Protein 9HMT (pdb70)

Foldseek 3Di:
DAADPVLFKFKDKDFQAQVQDDPVQFGAVLSVVVVLVVRVQVSLVNVPADPQDGGDFPVCVVQQKDKDWFKKKKFFQDTHGHGFMKMKMKGKEDPAQAAIKIKIWIARPVVRDTGMIMMIGIFMARPVPRHTGTQDPVRCVRCNVNHDHPDDHRPDADDDDPPFPWKDWFDADDQVQADPVQFGDPSVVVVQQCVRPDVVLVVFWDWGMKMKGFDAGAHNPWIKMKGWHWPDCTKIWIWIATPPNHHTGMIMMIRIGTDD

Nearest PDB structures (foldseek):
  8qrt-assembly2_CCC  TM=9.787E-01  e=9.324E-44  Lemna aequinoctialis
  8qs0-assembly2_DDD  TM=9.704E-01  e=3.513E-42  Lemna aequinoctialis
  5x04-assembly1_B  TM=9.381E-01  e=1.223E-30  Umbellularia californica
  2own-assembly1_B  TM=8.342E-01  e=1.354E-21  Lactiplantibacillus plantarum
  2own-assembly1_A  TM=8.061E-01  e=6.113E-21  Lactiplantibacillus plantarum

Solvent-accessible surface area: 13680 Å² total; per-residue (Å²): 76,69,62,33,182,103,24,54,4,14,81,23,124,25,92,2,136,68,163,26,29,34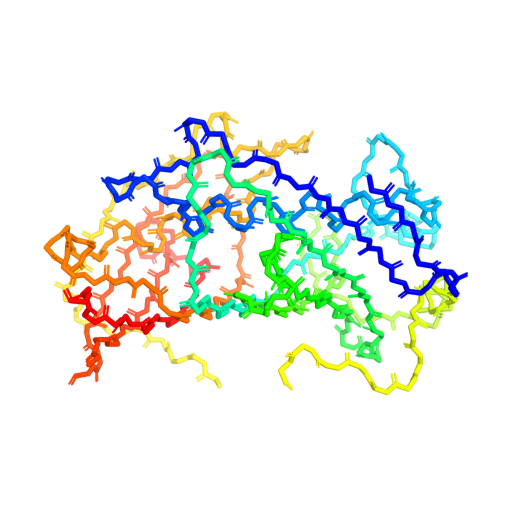,102,77,128,34,3,47,10,57,11,0,2,67,13,0,62,77,0,6,33,30,5,10,68,48,22,69,29,46,116,132,30,75,26,20,6,92,23,0,130,168,79,88,5,44,42,21,12,22,88,22,46,2,35,4,97,123,22,18,36,145,46,58,42,1,38,0,29,0,1,21,10,34,51,46,128,94,0,8,34,27,2,4,27,3,83,30,37,135,87,42,76,49,10,0,65,0,30,3,75,64,9,0,14,27,76,101,86,79,176,108,73,140,1,47,79,88,0,95,74,59,6,29,98,59,4,21,125,146,119,83,108,1,95,240,15,81,114,4,130,100,125,30,94,76,68,74,123,39,27,153,15,177,201,79,37,26,35,128,86,129,65,6,30,51,16,18,5,3,15,18,1,21,89,6,8,27,115,124,33,58,74,71,22,35,9,44,25,4,9,1,33,33,154,105,29,2,83,85,127,32,52,0,16,1,11,0,38,55,83,92,124,18,76,4,19,0,2,0,54,26,56,72,109,35,93,10,0,0,48,0,36,2,43,12,42,158,51,175

Sequence (260 aa):
GSLTEDGLSYKEKFVVRSYEVGSNKTATVEETIANLLQQEVGCNHAQSVGFSTDGFATTTTTMRKLHLIWVVTARMMHIEEIYKKYPAWGDVVEEIETWCQSEGRIGTRRDWIILKDSVTGEVTGRRATSKWVMMNQDTRRLQKVSDDVRDEYLVFCPQEPRLAFKIPKLEEDPAQYSMIGLKPRRADLDMMNQHHVNNVTYIGWVLESIIPQEIVDTHELQVITLDYRRECQQDDVVDSLTTTTSDSQQFLHLLRRLSGDGQEINRGTTLWRKKP

B-factor: mean 24.32, std 8.28, range [12.77, 63.25]

Radius of gyration: 18.31 Å; Cα contacts (8 Å, |Δi|>4): 606; chains: 1; bounding box: 46×47×35 Å

Secondary structure (P-SEA, 3-state):
ccccccccbbbbbbccccccccccccccaaaaaaaaaaaaaaaaaaaccccccccccaaaaaabbbbbbcbbbbbbcccccccbbbbbbbbcccccccbb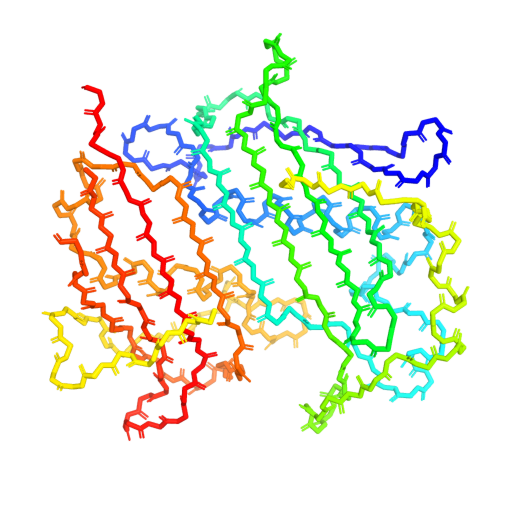bbbbbbcccccccccccbbbbbbbccccccccccccaaaaaacccccccccccccccccccccccccccccccccccccccccccaaaaaaaaaccccaaaaacccccbbbbbbcccccccbbbbbbbbbcccccbbbbbbccccccccccbbbbbbccc

Structure (mmCIF, N/CA/C/O backbone):
data_9HMT
#
_entry.id   9HMT
#
_cell.length_a   97.330
_cell.length_b   97.330
_cell.length_c   124.940
_cell.angle_alpha   90.000
_cell.angle_beta   90.000
_cell.angle_gamma   90.000
#
_symmetry.space_group_name_H-M   'I 4 2 2'
#
loop_
_entity.id
_entity.type
_entity.pdbx_description
1 polymer 'Oleoyl-acyl carrier protein thioesterase 1, chloroplastic'
2 non-polymer (5~{S})-5-[[2,6-bis(fluoranyl)phenyl]methoxymethyl]-3-(2-fluorophenyl)-5-methyl-4~{H}-1,2-oxazole
3 non-polymer GLYCEROL
4 non-polymer 'SULFATE ION'
5 water water
#
loop_
_atom_site.group_PDB
_atom_site.id
_atom_site.type_symbol
_atom_site.label_atom_id
_atom_site.label_alt_id
_atom_site.label_comp_id
_atom_site.label_asym_id
_atom_site.label_entity_id
_atom_site.label_seq_id
_atom_site.pdbx_PDB_ins_code
_atom_site.Cartn_x
_atom_site.Cartn_y
_atom_site.Cartn_z
_atom_site.occupancy
_atom_site.B_iso_or_equiv
_atom_site.auth_seq_id
_atom_site.auth_comp_id
_atom_site.auth_asym_id
_atom_site.auth_atom_id
_atom_site.pdbx_PDB_model_num
ATOM 1 N N . GLY A 1 2 ? -27.774 -15.055 -25.139 1.000 23.267 75 GLY AaA N 1
ATOM 2 C CA . GLY A 1 2 ? -27.875 -15.045 -23.651 1.000 20.490 75 GLY AaA CA 1
ATOM 3 C C . GLY A 1 2 ? -27.705 -13.650 -23.100 1.000 22.182 75 GLY AaA C 1
ATOM 4 O O . GLY A 1 2 ? -27.427 -12.712 -23.865 1.000 23.440 75 GLY AaA O 1
ATOM 5 N N . SER A 1 3 ? -27.840 -13.525 -21.797 1.000 20.809 76 SER AaA N 1
ATOM 6 C CA . SER A 1 3 ? -27.731 -12.202 -21.157 1.000 22.153 76 SER AaA CA 1
ATOM 7 C C . SER A 1 3 ? -27.562 -12.354 -19.650 1.000 20.838 76 SER AaA C 1
ATOM 8 O O . SER A 1 3 ? -27.995 -13.344 -19.045 1.000 19.387 76 SER AaA O 1
ATOM 11 N N . LEU A 1 4 ? -27.016 -11.299 -19.064 1.000 21.698 77 LEU AaA N 1
ATOM 12 C CA . LEU A 1 4 ? -27.016 -11.184 -17.596 1.000 20.001 77 LEU AaA CA 1
ATOM 13 C C . LEU A 1 4 ? -28.434 -11.094 -17.087 1.000 21.940 77 LEU AaA C 1
ATOM 14 O O . LEU A 1 4 ? -29.307 -10.503 -17.772 1.000 24.334 77 LEU AaA O 1
ATOM 19 N N . THR A 1 5 ? -28.642 -11.565 -15.874 1.000 21.748 78 THR AaA N 1
ATOM 20 C CA . THR A 1 5 ? -29.910 -11.431 -15.139 1.000 24.574 78 THR AaA CA 1
ATOM 21 C C . THR A 1 5 ? -29.988 -9.990 -14.645 1.000 25.466 78 THR AaA C 1
ATOM 22 O O . THR A 1 5 ? -29.009 -9.244 -14.793 1.000 23.606 78 THR AaA O 1
ATOM 26 N N . GLU A 1 6 ? -31.171 -9.596 -14.199 1.000 30.551 79 GLU AaA N 1
ATOM 27 C CA . GLU A 1 6 ? -31.473 -8.180 -13.883 1.000 33.195 79 GLU AaA CA 1
ATOM 28 C C . GLU A 1 6 ? -30.428 -7.655 -12.879 1.000 30.110 79 GLU AaA C 1
ATOM 29 O O . GLU A 1 6 ? -29.954 -6.523 -13.076 1.000 32.258 79 GLU AaA O 1
ATOM 35 N N . ASP A 1 7 ? -29.984 -8.460 -11.909 1.000 25.856 80 ASP AaA N 1
ATOM 36 C CA . ASP A 1 7 ? -29.025 -7.965 -10.887 1.000 23.865 80 ASP AaA CA 1
ATOM 37 C C . ASP A 1 7 ? -27.565 -8.024 -11.364 1.000 21.726 80 ASP AaA C 1
ATOM 38 O O . ASP A 1 7 ? -26.693 -7.569 -10.644 1.000 20.881 80 ASP AaA O 1
ATOM 43 N N . GLY A 1 8 ? -27.283 -8.569 -12.541 1.000 20.225 81 GLY AaA N 1
ATOM 44 C CA . GLY A 1 8 ? -25.916 -8.558 -13.074 1.000 18.549 81 GLY AaA CA 1
ATOM 45 C C . GLY A 1 8 ? -25.020 -9.640 -12.473 1.000 17.243 81 GLY AaA C 1
ATOM 46 O O . GLY A 1 8 ? -23.819 -9.583 -12.764 1.000 18.568 81 GLY AaA O 1
ATOM 47 N N . LEU A 1 9 ? -25.565 -10.543 -11.652 1.000 16.254 82 LEU AaA N 1
ATOM 48 C CA . LEU A 1 9 ? -24.738 -11.513 -10.878 1.000 16.569 82 LEU AaA CA 1
ATOM 49 C C . LEU A 1 9 ? -24.896 -12.955 -11.364 1.000 17.012 82 LEU AaA C 1
ATOM 50 O O . LEU A 1 9 ? -24.285 -13.854 -10.757 1.000 16.052 82 LEU AaA O 1
ATOM 55 N N . SER A 1 10 ? -25.605 -13.164 -12.455 1.000 15.993 83 SER AaA N 1
ATOM 56 C CA . SER A 1 10 ? -25.617 -14.491 -13.110 1.000 16.217 83 SER AaA CA 1
ATOM 57 C C . SER A 1 10 ? -25.978 -14.271 -14.562 1.000 16.159 83 SER AaA C 1
ATOM 58 O O . SER A 1 10 ? -26.329 -13.156 -14.952 1.000 17.977 83 SER AaA O 1
ATOM 61 N N . TYR A 1 11 ? -25.867 -15.329 -15.343 1.000 16.590 84 TYR AaA N 1
ATOM 62 C CA . TYR A 1 11 ? -25.993 -15.246 -16.805 1.000 16.365 84 TYR AaA CA 1
ATOM 63 C C . TYR A 1 11 ? -26.801 -16.438 -17.272 1.000 16.238 84 TYR AaA C 1
ATOM 64 O O . TYR A 1 11 ? -26.598 -17.571 -16.777 1.000 16.302 84 TYR AaA O 1
ATOM 73 N N . LYS A 1 12 ? -27.698 -16.189 -18.217 1.000 15.755 85 LYS AaA N 1
ATOM 74 C CA . LYS A 1 12 ? -28.551 -17.248 -18.773 1.000 15.888 85 LYS AaA CA 1
ATOM 75 C C . LYS A 1 12 ? -28.384 -17.299 -20.274 1.000 16.387 85 LYS AaA C 1
ATOM 76 O O . LYS A 1 12 ? -28.325 -16.257 -20.914 1.000 18.018 85 LYS AaA O 1
ATOM 82 N N . GLU A 1 13 ? -28.375 -18.518 -20.797 1.000 15.461 86 GLU AaA N 1
ATOM 83 C CA . GLU A 1 13 ? -28.311 -18.710 -22.259 1.000 16.012 86 GLU AaA CA 1
ATOM 84 C C . GLU A 1 13 ? -29.125 -19.939 -22.631 1.000 15.952 86 GLU AaA C 1
ATOM 85 O O . GLU A 1 13 ? -29.142 -20.914 -21.898 1.000 16.594 86 GLU AaA O 1
ATOM 91 N N . LYS A 1 14 ? -29.795 -19.835 -23.773 1.000 16.440 87 LYS AaA N 1
ATOM 92 C CA . LYS A 1 14 ? -30.531 -20.972 -24.342 1.000 16.600 87 LYS AaA CA 1
ATOM 93 C C . LYS A 1 14 ? -29.733 -21.557 -25.497 1.000 15.147 87 LYS AaA C 1
ATOM 94 O O . LYS A 1 14 ? -29.141 -20.813 -26.281 1.000 17.868 87 LYS AaA O 1
ATOM 100 N N . PHE A 1 15 ? -29.799 -22.869 -25.599 1.000 15.204 88 PHE AaA N 1
ATOM 101 C CA . PHE A 1 15 ? -29.143 -23.615 -26.680 1.000 14.973 88 PHE AaA CA 1
ATOM 102 C C . PHE A 1 15 ? -30.156 -24.571 -27.272 1.000 15.167 88 PHE AaA C 1
ATOM 103 O O . PHE A 1 15 ? -30.872 -25.230 -26.525 1.000 16.245 88 PHE AaA O 1
ATOM 111 N N . VAL A 1 16 ? -30.159 -24.651 -28.596 1.000 16.327 89 VAL AaA N 1
ATOM 112 C CA . VAL A 1 16 ? -30.959 -25.680 -29.310 1.000 16.287 89 VAL AaA CA 1
ATOM 113 C C . VAL A 1 16 ? -30.036 -26.864 -29.594 1.000 15.184 89 VAL AaA C 1
ATOM 114 O O . VAL A 1 16 ? -28.988 -26.690 -30.262 1.000 17.238 89 VAL AaA O 1
ATOM 118 N N . VAL A 1 17 ? -30.360 -28.027 -29.064 1.000 14.551 90 VAL AaA N 1
ATOM 119 C CA . VAL A 1 17 ? -29.465 -29.205 -29.197 1.000 15.097 90 VAL AaA CA 1
ATOM 120 C C . VAL A 1 17 ? -29.356 -29.580 -30.674 1.000 15.621 90 VAL AaA C 1
ATOM 121 O O . VAL A 1 17 ? -30.406 -29.768 -31.321 1.000 16.038 90 VAL AaA O 1
ATOM 125 N N . ARG A 1 18 ? -28.137 -29.748 -31.147 1.000 14.629 91 ARG AaA N 1
ATOM 126 C CA . ARG A 1 18 ? -27.849 -29.970 -32.586 1.000 14.319 91 ARG AaA CA 1
ATOM 127 C C . ARG A 1 18 ? -27.821 -31.471 -32.899 1.000 14.912 91 ARG AaA C 1
ATOM 128 O O . ARG A 1 18 ? -27.578 -32.293 -32.022 1.000 15.574 91 ARG AaA O 1
ATOM 136 N N . SER A 1 19 ? -27.970 -31.769 -34.187 1.000 16.114 92 SER AaA N 1
ATOM 137 C CA . SER A 1 19 ? -28.000 -33.148 -34.726 1.000 17.058 92 SER AaA CA 1
ATOM 138 C C . SER A 1 19 ? -26.755 -33.911 -34.289 1.000 16.113 92 SER AaA C 1
ATOM 139 O O . SER A 1 19 ? -26.878 -35.066 -33.813 1.000 18.313 92 SER AaA O 1
ATOM 142 N N . TYR A 1 20 ? -25.592 -33.290 -34.388 1.000 16.188 93 TYR AaA N 1
ATOM 143 C CA . TYR A 1 20 ? -24.299 -33.980 -34.163 1.000 16.441 93 TYR AaA CA 1
ATOM 144 C C . TYR A 1 20 ? -23.950 -34.001 -32.670 1.000 16.654 93 TYR AaA C 1
ATOM 145 O O . TYR A 1 20 ? -22.933 -34.586 -32.310 1.000 17.686 93 TYR AaA O 1
ATOM 154 N N . GLU A 1 21 ? -24.767 -33.356 -31.838 1.000 15.185 94 GLU AaA N 1
ATOM 155 C CA . GLU A 1 21 ? -24.539 -33.278 -30.375 1.000 15.108 94 GLU AaA CA 1
ATOM 156 C C . GLU A 1 21 ? -25.201 -34.417 -29.628 1.000 15.290 94 GLU AaA C 1
ATOM 157 O O . GLU A 1 21 ? -25.019 -34.524 -28.414 1.000 16.094 94 GLU AaA O 1
ATOM 163 N N . VAL A 1 22 ? -25.927 -35.300 -30.319 1.000 17.008 95 VAL AaA N 1
ATOM 164 C CA . VAL A 1 22 ? -26.701 -36.372 -29.651 1.000 18.694 95 VAL AaA CA 1
ATOM 165 C C . VAL A 1 22 ? -26.100 -37.730 -29.978 1.000 17.910 95 VAL AaA C 1
ATOM 166 O O . VAL A 1 22 ? -25.498 -37.902 -31.050 1.000 21.422 95 VAL AaA O 1
ATOM 170 N N . GLY A 1 23 ? -26.382 -38.654 -29.069 1.000 19.867 96 GLY AaA N 1
ATOM 171 C CA . GLY A 1 23 ? -26.010 -40.082 -29.159 1.000 23.416 96 GLY AaA CA 1
ATOM 172 C C . GLY A 1 23 ? -27.189 -40.940 -29.584 1.000 23.581 96 GLY AaA C 1
ATOM 173 O O . GLY A 1 23 ? -28.144 -40.427 -30.160 1.000 22.215 96 GLY AaA O 1
ATOM 174 N N . SER A 1 24 ? -27.143 -42.246 -29.328 1.000 30.212 97 SER AaA N 1
ATOM 175 C CA . SER A 1 24 ? -28.069 -43.203 -29.990 1.000 32.322 97 SER AaA CA 1
ATOM 176 C C . SER A 1 24 ? -29.523 -43.031 -29.514 1.000 33.359 97 SER AaA C 1
ATOM 177 O O . SER A 1 24 ? -30.429 -43.419 -30.283 1.000 39.612 97 SER AaA O 1
ATOM 180 N N . ASN A 1 25 ? -29.771 -42.434 -28.337 1.000 32.646 98 ASN AaA N 1
ATOM 181 C CA . ASN A 1 25 ? -31.153 -42.173 -27.844 1.000 34.584 98 ASN AaA CA 1
ATOM 182 C C . ASN A 1 25 ? -31.622 -40.790 -28.304 1.000 30.498 98 ASN AaA C 1
ATOM 183 O O . ASN A 1 25 ? -32.675 -40.332 -27.813 1.000 30.520 98 ASN AaA O 1
ATOM 188 N N . LYS A 1 26 ? -30.854 -40.153 -29.192 1.000 24.975 99 LYS AaA N 1
ATOM 189 C CA . LYS A 1 26 ? -31.180 -38.835 -29.779 1.000 25.010 99 LYS AaA CA 1
ATOM 190 C C . LYS A 1 26 ? -31.298 -37.825 -28.640 1.000 24.167 99 LYS AaA C 1
ATOM 191 O O . LYS A 1 26 ? -32.043 -36.853 -28.784 1.000 23.985 99 LYS AaA O 1
ATOM 197 N N . THR A 1 27 ? -30.515 -38.009 -27.571 1.000 21.362 100 THR AaA N 1
ATOM 198 C CA . THR A 1 27 ? -30.383 -36.966 -26.543 1.000 20.181 100 THR AaA CA 1
ATOM 199 C C . THR A 1 27 ? -28.918 -36.533 -26.481 1.000 17.443 100 THR AaA C 1
ATOM 200 O O . THR A 1 27 ? -28.010 -37.292 -26.857 1.000 18.389 100 THR AaA O 1
ATOM 204 N N . ALA A 1 28 ? -28.734 -35.314 -26.001 1.000 17.406 101 ALA AaA N 1
ATOM 205 C CA . ALA A 1 28 ? -27.399 -34.709 -25.880 1.000 17.467 101 ALA AaA CA 1
ATOM 206 C C . ALA A 1 28 ? -26.499 -35.658 -25.100 1.000 16.785 101 ALA AaA C 1
ATOM 207 O O . ALA A 1 28 ? -26.920 -36.191 -24.050 1.000 19.261 101 ALA AaA O 1
ATOM 209 N N . THR A 1 29 ? -25.267 -35.780 -25.553 1.000 16.107 102 THR AaA N 1
ATOM 210 C CA . THR A 1 29 ? -24.241 -36.523 -24.799 1.000 15.775 102 THR AaA CA 1
ATOM 211 C C . THR A 1 29 ? -23.795 -35.700 -23.591 1.000 16.271 102 THR AaA C 1
ATOM 212 O O . THR A 1 29 ? -23.960 -34.459 -23.548 1.000 15.878 102 THR AaA O 1
ATOM 216 N N . VAL A 1 30 ? -23.143 -36.351 -22.654 1.000 16.515 103 VAL AaA N 1
ATOM 217 C CA . VAL A 1 30 ? -22.612 -35.569 -21.511 1.000 17.057 103 VAL AaA CA 1
ATOM 218 C C . VAL A 1 30 ? -21.489 -34.657 -21.995 1.000 1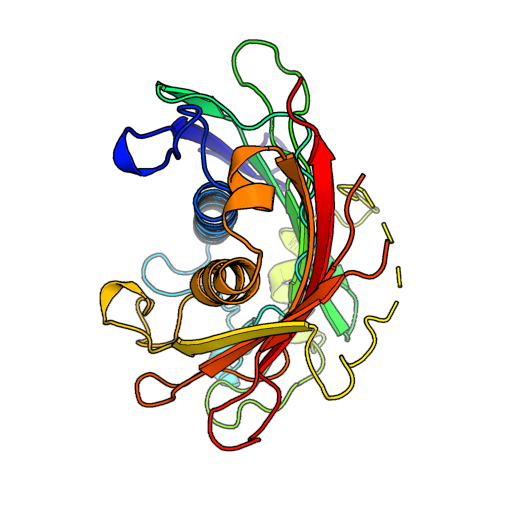6.081 103 VAL AaA C 1
ATOM 219 O O . VAL A 1 30 ? -21.302 -33.586 -21.427 1.000 15.574 103 VAL AaA O 1
ATOM 223 N N A GLU A 1 31 ? -20.761 -35.045 -23.041 0.500 16.263 104 GLU AaA N 1
ATOM 224 N N B GLU A 1 31 ? -20.753 -35.022 -23.042 0.500 15.724 104 GLU AaA N 1
ATOM 225 C CA A GLU A 1 31 ? -19.714 -34.174 -23.617 0.500 16.023 104 GLU AaA CA 1
ATOM 226 C CA B GLU A 1 31 ? -19.713 -34.105 -23.554 0.500 15.161 104 GLU AaA CA 1
ATOM 227 C C A GLU A 1 31 ? -20.380 -32.920 -24.194 0.500 15.241 104 GLU AaA C 1
ATOM 228 C C B GLU A 1 31 ? -20.390 -32.889 -24.186 0.500 14.870 104 GLU AaA C 1
ATOM 229 O O A GLU A 1 31 ? -19.845 -31.819 -24.007 0.500 15.287 104 GLU AaA O 1
ATOM 230 O O B GLU A 1 31 ? -19.868 -31.780 -24.028 0.500 14.941 104 GLU AaA O 1
ATOM 241 N N . THR A 1 32 ? -21.520 -33.066 -24.871 1.000 14.940 105 THR AaA N 1
ATOM 242 C CA . THR A 1 32 ? -22.275 -31.895 -25.356 1.000 14.714 105 THR AaA CA 1
ATOM 243 C C . THR A 1 32 ? -22.644 -31.015 -24.158 1.000 14.562 105 THR AaA C 1
ATOM 244 O O . THR A 1 32 ? -22.405 -29.799 -24.224 1.000 14.724 105 THR AaA O 1
ATOM 248 N N . ILE A 1 33 ? -23.195 -31.602 -23.108 1.000 14.894 106 ILE AaA N 1
ATOM 249 C CA . ILE A 1 33 ? -23.589 -30.781 -21.936 1.000 15.802 106 ILE AaA CA 1
ATOM 250 C C . ILE A 1 33 ? -22.347 -30.043 -21.418 1.000 14.117 106 ILE AaA C 1
ATOM 251 O O . ILE A 1 33 ? -22.423 -28.834 -21.189 1.000 14.625 106 ILE AaA O 1
ATOM 256 N N . ALA A 1 34 ? -21.208 -30.720 -21.277 1.000 13.611 107 ALA AaA N 1
ATOM 257 C CA . ALA A 1 34 ? -20.002 -30.060 -20.758 1.000 14.487 107 ALA AaA CA 1
ATOM 258 C C . ALA A 1 34 ? -19.537 -28.947 -21.685 1.000 13.944 107 ALA AaA C 1
ATOM 259 O O . ALA A 1 34 ? -19.064 -27.904 -21.203 1.000 15.104 107 ALA AaA O 1
ATOM 261 N N . ASN A 1 35 ? -19.638 -29.130 -23.003 1.000 14.091 108 ASN AaA N 1
ATOM 262 C CA . ASN A 1 35 ? -19.302 -28.048 -23.948 1.000 14.153 108 ASN AaA CA 1
ATOM 263 C C . ASN A 1 35 ? -20.238 -26.836 -23.725 1.000 13.790 108 ASN AaA C 1
ATOM 264 O O . ASN A 1 35 ? -19.762 -25.707 -23.781 1.000 14.414 108 ASN AaA O 1
ATOM 269 N N . LEU A 1 36 ? -21.532 -27.091 -23.545 1.000 13.352 109 LEU AaA N 1
ATOM 270 C CA . LEU A 1 36 ? -22.497 -25.983 -23.319 1.000 14.726 109 LEU AaA CA 1
ATOM 271 C C . LEU A 1 36 ? -22.172 -25.280 -21.998 1.000 14.759 109 LEU AaA C 1
ATOM 272 O O . LEU A 1 36 ? -22.257 -24.031 -21.943 1.000 14.716 109 LEU AaA O 1
ATOM 277 N N . LEU A 1 37 ? -21.803 -26.048 -20.978 1.000 14.408 110 LEU AaA N 1
ATOM 278 C CA . LEU A 1 37 ? -21.393 -25.411 -19.689 1.000 13.594 110 LEU AaA CA 1
ATOM 279 C C . LEU A 1 37 ? -20.224 -24.471 -19.931 1.000 14.205 110 LEU AaA C 1
ATOM 280 O O . LEU A 1 37 ? -20.181 -23.327 -19.416 1.000 14.889 110 LEU AaA O 1
ATOM 285 N N . GLN A 1 38 ? -19.226 -24.921 -20.686 1.000 14.123 111 GLN AaA N 1
ATOM 286 C CA A GLN A 1 38 ? -18.050 -24.075 -20.992 0.500 14.819 111 GLN AaA CA 1
ATOM 287 C CA B GLN A 1 38 ? -18.049 -24.059 -20.944 0.500 14.852 111 GLN AaA CA 1
ATOM 288 C C . GLN A 1 38 ? -18.492 -22.828 -21.758 1.000 15.110 111 GLN AaA C 1
ATOM 289 O O . GLN A 1 38 ? -18.030 -21.723 -21.457 1.000 15.648 111 GLN AaA O 1
ATOM 300 N N . GLU A 1 39 ? -19.323 -23.003 -22.785 1.000 14.790 112 GLU AaA N 1
ATOM 301 C CA . GLU A 1 39 ? -19.713 -21.869 -23.651 1.000 15.154 112 GLU AaA CA 1
ATOM 302 C C . GLU A 1 39 ? -20.480 -20.830 -22.835 1.000 14.887 112 GLU AaA C 1
ATOM 303 O O . GLU A 1 39 ? -20.206 -19.632 -22.986 1.000 14.954 112 GLU AaA O 1
ATOM 309 N N . VAL A 1 40 ? -21.423 -21.238 -22.008 1.000 14.434 113 VAL AaA N 1
ATOM 310 C CA . VAL A 1 40 ? -22.203 -20.222 -21.247 1.000 13.858 113 VAL AaA CA 1
ATOM 311 C C . VAL A 1 40 ? -21.257 -19.546 -20.238 1.000 14.267 113 VAL AaA C 1
ATOM 312 O O . VAL A 1 40 ? -21.398 -18.341 -19.994 1.000 15.070 113 VAL AaA O 1
ATOM 316 N N . GLY A 1 41 ? -20.304 -20.275 -19.672 1.000 14.016 114 GLY AaA N 1
ATOM 317 C CA . GLY A 1 41 ? -19.299 -19.662 -18.777 1.000 15.022 114 GLY AaA CA 1
ATOM 318 C C . GLY A 1 41 ? -18.493 -18.615 -19.507 1.000 15.759 114 GLY AaA C 1
ATOM 319 O O . GLY A 1 41 ? -18.285 -17.488 -18.993 1.000 15.995 114 GLY AaA O 1
ATOM 320 N N . CYS A 1 42 ? -18.027 -18.924 -20.720 1.000 15.436 115 CYS AaA N 1
ATOM 321 C CA . CYS A 1 42 ? -17.270 -17.958 -21.529 1.000 15.969 115 CYS AaA CA 1
ATOM 322 C C . CYS A 1 42 ? -18.109 -16.747 -21.900 1.000 15.481 115 CYS AaA C 1
ATOM 323 O O . CYS A 1 42 ? -17.578 -15.618 -21.899 1.000 16.245 115 CYS AaA O 1
ATOM 326 N N . ASN A 1 43 ? -19.374 -16.948 -22.208 1.000 15.003 116 ASN AaA N 1
ATOM 327 C CA . ASN A 1 43 ? -20.251 -15.819 -22.590 1.000 16.141 116 ASN AaA CA 1
ATOM 328 C C . ASN A 1 43 ? -20.536 -14.974 -21.349 1.000 16.979 116 ASN AaA C 1
ATOM 329 O O . ASN A 1 43 ? -20.587 -13.750 -21.470 1.000 18.042 116 ASN AaA O 1
ATOM 334 N N . HIS A 1 44 ? -20.690 -15.603 -20.196 1.000 16.440 117 HIS AaA N 1
ATOM 335 C CA . HIS A 1 44 ? -20.819 -14.850 -18.929 1.000 16.106 117 HIS AaA CA 1
ATOM 336 C C . HIS A 1 44 ? -19.589 -13.978 -18.747 1.000 16.561 117 HIS AaA C 1
ATOM 337 O O . HIS A 1 44 ? -19.749 -12.754 -18.502 1.000 17.576 117 HIS AaA O 1
ATOM 344 N N . ALA A 1 45 ? -18.413 -14.549 -18.878 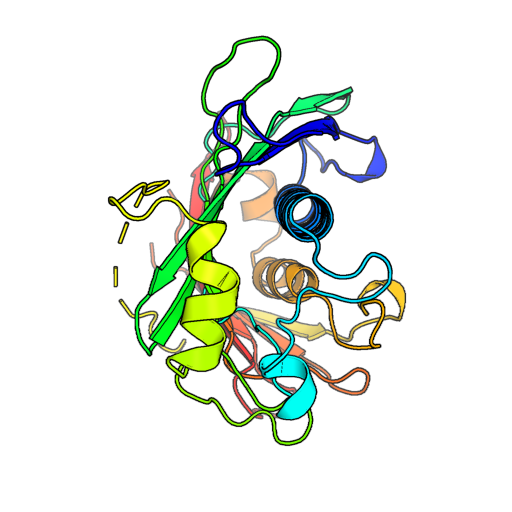1.000 15.406 118 ALA AaA N 1
ATOM 345 C CA . ALA A 1 45 ? -17.151 -13.796 -18.700 1.000 16.958 118 ALA AaA CA 1
ATOM 346 C C . ALA A 1 45 ? -17.159 -12.602 -19.641 1.000 18.279 118 ALA AaA C 1
ATOM 347 O O . ALA A 1 45 ? -16.822 -11.484 -19.221 1.000 20.654 118 ALA AaA O 1
ATOM 349 N N . GLN A 1 46 ? -17.509 -12.787 -20.909 1.000 18.380 119 GLN AaA N 1
ATOM 350 C CA . GLN A 1 46 ? -17.455 -11.642 -21.840 1.000 19.985 119 GLN AaA CA 1
ATOM 351 C C . GLN A 1 46 ? -18.466 -10.592 -21.426 1.000 20.526 119 GLN AaA C 1
ATOM 352 O O . GLN A 1 46 ? -18.176 -9.367 -21.597 1.000 22.769 119 GLN AaA O 1
ATOM 358 N N . SER A 1 47 ? -19.625 -11.018 -20.973 1.000 19.765 120 SER AaA N 1
ATOM 359 C CA . SER A 1 47 ? -20.740 -10.111 -20.632 1.000 20.166 120 SER AaA CA 1
ATOM 360 C C . SER A 1 47 ? -20.337 -9.198 -19.466 1.000 22.633 120 SER AaA C 1
ATOM 361 O O . SER A 1 47 ? -20.892 -8.091 -19.399 1.000 23.318 120 SER AaA O 1
ATOM 364 N N . VAL A 1 48 ? -19.435 -9.633 -18.591 1.000 21.565 121 VAL AaA N 1
ATOM 365 C CA . VAL A 1 48 ? -19.000 -8.801 -17.429 1.000 20.802 121 VAL AaA CA 1
ATOM 366 C C . VAL A 1 48 ? -17.615 -8.224 -17.693 1.000 21.872 121 VAL AaA C 1
ATOM 367 O O . VAL A 1 48 ? -16.987 -7.686 -16.759 1.000 25.062 121 VAL AaA O 1
ATOM 371 N N . GLY A 1 49 ? -17.203 -8.180 -18.947 1.000 21.972 122 GLY AaA N 1
ATOM 372 C CA . GLY A 1 49 ? -16.131 -7.271 -19.359 1.000 22.776 122 GLY AaA CA 1
ATOM 373 C C . GLY A 1 49 ? -14.817 -7.981 -19.497 1.000 21.155 122 GLY AaA C 1
ATOM 374 O O . GLY A 1 49 ? -13.821 -7.320 -19.782 1.000 26.118 122 GLY AaA O 1
ATOM 375 N N . PHE A 1 50 ? -14.793 -9.315 -19.384 1.000 23.006 123 PHE AaA N 1
ATOM 376 C CA . PHE A 1 50 ? -13.575 -10.077 -19.715 1.000 23.460 123 PHE AaA CA 1
ATOM 377 C C . PHE A 1 50 ? -13.446 -10.070 -21.249 1.000 23.056 123 PHE AaA C 1
ATOM 378 O O . PHE A 1 50 ? -14.376 -9.650 -22.021 1.000 26.486 123 PHE AaA O 1
ATOM 386 N N . SER A 1 51 ? -12.271 -10.453 -21.692 1.000 25.248 124 SER AaA N 1
ATOM 387 C CA . SER A 1 51 ? -11.830 -10.381 -23.110 1.000 26.908 124 SER AaA CA 1
ATOM 388 C C . SER A 1 51 ? -12.827 -11.049 -24.062 1.000 28.973 124 SER AaA C 1
ATOM 389 O O . SER A 1 51 ? -13.395 -12.136 -23.732 1.000 27.222 124 SER AaA O 1
ATOM 392 N N . THR A 1 52 ? -12.959 -10.480 -25.262 1.000 31.125 125 THR AaA N 1
ATOM 393 C CA . THR A 1 52 ? -13.710 -11.117 -26.374 1.000 35.129 125 THR AaA CA 1
ATOM 394 C C . THR A 1 52 ? -12.758 -11.895 -27.293 1.000 35.608 125 THR AaA C 1
ATOM 395 O O . THR A 1 52 ? -13.261 -12.449 -28.305 1.000 39.406 125 THR AaA O 1
ATOM 399 N N . ASP A 1 53 ? -11.457 -11.980 -26.987 1.000 32.948 126 ASP AaA N 1
ATOM 400 C CA . ASP A 1 53 ? -10.541 -12.824 -27.809 1.000 37.470 126 ASP AaA CA 1
ATOM 401 C C . ASP A 1 53 ? -9.551 -13.627 -26.950 1.000 35.566 126 ASP AaA C 1
ATOM 402 O O . ASP A 1 53 ? -8.559 -14.120 -27.516 1.000 37.886 126 ASP AaA O 1
ATOM 407 N N . GLY A 1 54 ? -9.813 -13.837 -25.653 1.000 30.122 127 GLY AaA N 1
ATOM 408 C CA . GLY A 1 54 ? -9.125 -14.904 -24.896 1.000 30.758 127 GLY AaA CA 1
ATOM 409 C C . GLY A 1 54 ? -9.972 -15.375 -23.733 1.000 25.982 127 GLY AaA C 1
ATOM 410 O O . GLY A 1 54 ? -10.946 -14.707 -23.420 1.000 26.056 127 GLY AaA O 1
ATOM 411 N N . PHE A 1 55 ? -9.596 -16.467 -23.079 1.000 25.743 128 PHE AaA N 1
ATOM 412 C CA . PHE A 1 55 ? -10.294 -16.910 -21.846 1.000 24.994 128 PHE AaA CA 1
ATOM 413 C C . PHE A 1 55 ? -10.076 -15.879 -20.738 1.000 23.543 128 PHE AaA C 1
ATOM 414 O O . PHE A 1 55 ? -9.051 -15.175 -20.723 1.000 26.188 128 PHE AaA O 1
ATOM 422 N N . ALA A 1 56 ? -11.075 -15.776 -19.868 1.000 23.982 129 ALA AaA N 1
ATOM 423 C CA . ALA A 1 56 ? -11.167 -14.742 -18.825 1.000 22.652 129 ALA AaA CA 1
ATOM 424 C C . ALA A 1 56 ? -9.894 -14.680 -17.968 1.000 20.429 129 ALA AaA C 1
ATOM 425 O O . ALA A 1 56 ? -9.407 -15.692 -17.417 1.000 21.888 129 ALA AaA O 1
ATOM 427 N N . THR A 1 57 ? -9.336 -13.491 -17.890 1.000 20.130 130 THR AaA N 1
ATOM 428 C CA . THR A 1 57 ? -8.312 -13.118 -16.892 1.000 20.660 130 THR AaA CA 1
ATOM 429 C C . THR A 1 57 ? -8.636 -11.741 -16.360 1.000 21.430 130 THR AaA C 1
ATOM 430 O O . THR A 1 57 ? -9.128 -10.904 -17.140 1.000 24.359 130 THR AaA O 1
ATOM 434 N N . THR A 1 58 ? -8.344 -11.498 -15.083 1.000 20.829 131 THR AaA N 1
ATOM 435 C CA . THR A 1 58 ? -8.392 -10.120 -14.531 1.000 21.799 131 THR AaA CA 1
ATOM 436 C C . THR A 1 58 ? -7.108 -9.376 -14.914 1.000 21.348 131 THR AaA C 1
ATOM 437 O O . THR A 1 58 ? -6.107 -10.014 -15.372 1.000 21.477 131 THR AaA O 1
ATOM 441 N N . THR A 1 59 ? -7.094 -8.068 -14.706 1.000 22.931 132 THR AaA N 1
ATOM 442 C CA A THR A 1 59 ? -5.917 -7.240 -15.058 0.700 25.235 132 THR AaA CA 1
ATOM 443 C CA B THR A 1 59 ? -5.912 -7.234 -15.065 0.300 23.270 132 THR AaA CA 1
ATOM 444 C C . THR A 1 59 ? -4.685 -7.725 -14.294 1.000 23.490 132 THR AaA C 1
ATOM 445 O O . THR A 1 59 ? -3.586 -7.820 -14.900 1.000 23.201 132 THR AaA O 1
ATOM 452 N N . THR A 1 60 ? -4.827 -8.004 -13.009 1.000 22.115 133 THR AaA N 1
ATOM 453 C CA . THR A 1 60 ? -3.665 -8.453 -12.220 1.000 21.978 133 THR AaA CA 1
ATOM 454 C C . THR A 1 60 ? -3.267 -9.861 -12.659 1.000 19.492 133 THR AaA C 1
ATOM 455 O O . THR A 1 60 ? -2.075 -10.138 -12.703 1.000 21.012 133 THR AaA O 1
ATOM 459 N N . MET A 1 61 ? -4.216 -10.744 -12.992 1.000 18.702 134 MET AaA N 1
ATOM 460 C CA . MET A 1 61 ? -3.830 -12.072 -13.511 1.000 18.606 134 MET AaA CA 1
ATOM 461 C C . MET A 1 61 ? -2.932 -11.884 -14.742 1.000 18.868 134 MET AaA C 1
ATOM 462 O O . MET A 1 61 ? -1.920 -12.619 -14.878 1.000 19.158 134 MET AaA O 1
ATOM 467 N N . ARG A 1 62 ? -3.304 -11.012 -15.666 1.000 20.247 135 ARG AaA N 1
ATOM 468 C CA . ARG A 1 62 ? -2.486 -10.836 -16.892 1.000 22.740 135 ARG AaA CA 1
ATOM 469 C C . ARG A 1 62 ? -1.087 -10.357 -16.538 1.000 22.306 135 ARG AaA C 1
ATOM 470 O O . ARG A 1 62 ? -0.113 -10.872 -17.120 1.000 23.956 135 ARG AaA O 1
ATOM 478 N N . LYS A 1 63 ? -0.989 -9.395 -15.625 1.000 22.514 136 LYS AaA N 1
ATOM 479 C CA . LYS A 1 63 ? 0.315 -8.854 -15.169 1.000 26.690 136 LYS AaA CA 1
ATOM 480 C C . LYS A 1 63 ? 1.184 -10.004 -14.647 1.000 26.157 136 LYS AaA C 1
ATOM 481 O O . LYS A 1 63 ? 2.398 -10.043 -14.965 1.000 28.276 136 LYS AaA O 1
ATOM 487 N N . LEU A 1 64 ? 0.596 -10.951 -13.912 1.000 22.599 137 LEU AaA N 1
ATOM 488 C CA . LEU A 1 64 ? 1.336 -12.067 -13.262 1.000 24.186 137 LEU AaA CA 1
ATOM 489 C C . LEU A 1 64 ? 1.336 -13.359 -14.087 1.000 20.539 137 LEU AaA C 1
ATOM 490 O O . LEU A 1 64 ? 1.826 -14.382 -13.584 1.000 21.929 137 LEU AaA O 1
ATOM 495 N N . HIS A 1 65 ? 0.830 -13.348 -15.323 1.000 19.305 138 HIS AaA N 1
ATOM 496 C CA . HIS A 1 65 ? 0.794 -14.546 -16.191 1.000 19.417 138 HIS AaA CA 1
ATOM 497 C C . HIS A 1 65 ? 0.010 -15.671 -15.529 1.000 17.907 138 HIS AaA C 1
ATOM 498 O O . HIS A 1 65 ? 0.384 -16.831 -15.688 1.000 18.819 138 HIS AaA O 1
ATOM 505 N N . LEU A 1 66 ? -1.089 -15.304 -14.869 1.000 18.590 139 LEU AaA N 1
ATOM 506 C CA . LEU A 1 66 ? -1.974 -16.318 -14.256 1.000 19.291 139 LEU AaA CA 1
ATOM 507 C C . LEU A 1 66 ? -3.180 -16.562 -15.136 1.000 18.220 139 LEU AaA C 1
ATOM 508 O O . LEU A 1 66 ? -3.690 -15.643 -15.790 1.000 18.060 139 LEU AaA O 1
ATOM 513 N N . ILE A 1 67 ? -3.638 -17.793 -15.071 1.000 19.432 140 ILE AaA N 1
ATOM 514 C CA . ILE A 1 67 ? -4.899 -18.223 -15.704 1.000 19.484 140 ILE AaA CA 1
ATOM 515 C C . ILE A 1 67 ? -5.708 -19.004 -14.676 1.000 19.558 140 ILE AaA C 1
ATOM 516 O O . ILE A 1 67 ? -5.158 -19.555 -13.725 1.000 18.616 140 ILE AaA O 1
ATOM 521 N N . TRP A 1 68 ? -7.005 -19.087 -14.923 1.000 18.068 141 TRP AaA N 1
ATOM 522 C CA . TRP A 1 68 ? -7.902 -20.011 -14.205 1.000 18.645 141 TRP AaA CA 1
ATOM 523 C C . TRP A 1 68 ? -7.828 -21.374 -14.893 1.000 17.926 141 TRP AaA C 1
ATOM 524 O O . TRP A 1 68 ? -7.911 -21.448 -16.124 1.000 20.340 141 TRP AaA O 1
ATOM 535 N N . VAL A 1 69 ? -7.666 -22.421 -14.106 1.000 17.293 142 VAL AaA N 1
ATOM 536 C CA A VAL A 1 69 ? -7.740 -23.815 -14.628 0.500 18.412 142 VAL AaA CA 1
ATOM 537 C CA B VAL A 1 69 ? -7.659 -23.834 -14.572 0.500 18.462 142 VAL AaA CA 1
ATOM 538 C C . VAL A 1 69 ? -8.680 -24.643 -13.760 1.000 17.789 142 VAL AaA C 1
ATOM 539 O O . VAL A 1 69 ? -8.751 -24.470 -12.540 1.000 16.532 142 VAL AaA O 1
ATOM 546 N N . THR A 1 70 ? -9.402 -25.526 -14.409 1.000 16.859 143 THR AaA N 1
ATOM 547 C CA . THR A 1 70 ? -10.328 -26.414 -13.702 1.000 17.144 143 THR AaA CA 1
ATOM 548 C C . THR A 1 70 ? -9.538 -27.406 -12.862 1.000 17.333 143 THR AaA C 1
ATOM 549 O O . THR A 1 70 ? -8.656 -28.090 -13.404 1.000 19.111 143 THR AaA O 1
ATOM 553 N N . ALA A 1 71 ? -9.862 -27.507 -11.586 1.000 15.425 144 ALA AaA N 1
ATOM 554 C CA . ALA A 1 71 ? -9.335 -28.533 -10.665 1.000 16.621 144 ALA AaA CA 1
ATOM 555 C C . ALA A 1 71 ? -10.340 -29.664 -10.458 1.000 17.128 144 ALA AaA C 1
ATOM 556 O O . ALA A 1 71 ? -9.922 -30.811 -10.280 1.000 19.040 144 ALA AaA O 1
ATOM 558 N N . ARG A 1 72 ? -11.635 -29.375 -10.434 1.000 15.915 145 ARG AaA N 1
ATOM 559 C CA . ARG A 1 72 ? -12.670 -30.392 -10.207 1.000 17.330 145 ARG AaA CA 1
ATOM 560 C C . ARG A 1 72 ? -13.928 -29.957 -10.933 1.000 17.135 145 ARG AaA C 1
ATOM 561 O O . ARG A 1 72 ? -14.261 -28.760 -10.963 1.000 17.332 145 ARG AaA O 1
ATOM 569 N N . MET A 1 73 ? -14.612 -30.943 -11.479 1.000 17.605 146 MET AaA N 1
ATOM 570 C CA A MET A 1 73 ? -15.910 -30.760 -12.166 0.500 19.471 146 MET AaA CA 1
ATOM 571 C CA B MET A 1 73 ? -15.919 -30.768 -12.145 0.500 19.863 146 MET AaA CA 1
ATOM 572 C C . MET A 1 73 ? -16.873 -31.810 -11.608 1.000 19.075 146 MET AaA C 1
ATOM 573 O O . MET A 1 73 ? -16.459 -32.988 -11.474 1.000 20.190 146 MET AaA O 1
ATOM 582 N N . HIS A 1 74 ? -18.099 -31.416 -11.303 1.000 17.650 147 HIS AaA N 1
ATOM 583 C CA . HIS A 1 74 ? -19.129 -32.340 -10.809 1.000 17.363 147 HIS AaA CA 1
ATOM 584 C C . HIS A 1 74 ? -20.400 -32.008 -11.561 1.000 18.192 147 HIS AaA C 1
ATOM 585 O O . HIS A 1 74 ? -20.873 -30.863 -11.437 1.000 17.681 147 HIS AaA O 1
ATOM 592 N N . ILE A 1 75 ? -20.920 -32.965 -12.297 1.000 15.867 148 ILE AaA N 1
ATOM 593 C CA . ILE A 1 75 ? -22.138 -32.771 -13.115 1.000 16.068 148 ILE AaA CA 1
ATOM 594 C C . ILE A 1 75 ? -23.153 -33.831 -12.719 1.000 16.326 148 ILE AaA C 1
ATOM 595 O O . ILE A 1 75 ? -22.782 -35.018 -12.638 1.000 16.647 148 ILE AaA O 1
ATOM 600 N N . GLU A 1 76 ? -24.403 -33.435 -12.518 1.000 15.403 149 GLU AaA N 1
ATOM 601 C CA A GLU A 1 76 ? -25.523 -34.386 -12.346 0.500 16.248 149 GLU AaA CA 1
ATOM 602 C CA B GLU A 1 76 ? -25.535 -34.374 -12.324 0.500 16.690 149 GLU AaA CA 1
ATOM 603 C C . GLU A 1 76 ? -26.592 -34.039 -13.374 1.000 16.273 149 GLU AaA C 1
ATOM 604 O O . GLU A 1 76 ? -27.015 -32.877 -13.443 1.000 17.268 149 GLU AaA O 1
ATOM 615 N N . ILE A 1 77 ? -26.983 -35.032 -14.136 1.000 16.334 150 ILE AaA N 1
ATOM 616 C CA . ILE A 1 77 ? -28.035 -34.872 -15.156 1.000 16.184 150 ILE AaA CA 1
ATOM 617 C C . ILE A 1 77 ? -29.208 -35.740 -14.763 1.000 18.062 150 ILE AaA C 1
ATOM 618 O O . ILE A 1 77 ? -29.048 -36.965 -14.645 1.000 20.010 150 ILE AaA O 1
ATOM 623 N N . TYR A 1 78 ? -30.371 -35.111 -14.683 1.000 16.973 151 TYR AaA N 1
ATOM 624 C CA . TYR A 1 78 ? -31.626 -35.828 -14.399 1.000 19.664 151 TYR AaA CA 1
ATOM 625 C C . TYR A 1 78 ? -32.276 -36.305 -15.696 1.000 20.313 151 TYR AaA C 1
ATOM 626 O O . TYR A 1 78 ? -32.838 -37.417 -15.730 1.000 22.542 151 TYR AaA O 1
ATOM 635 N N . LYS A 1 79 ? -32.222 -35.474 -16.722 1.000 19.267 152 LYS AaA N 1
ATOM 636 C CA A LYS A 1 79 ? -32.815 -35.753 -18.056 0.500 21.329 152 LYS AaA CA 1
ATOM 637 C CA B LYS A 1 79 ? -32.775 -35.802 -18.057 0.500 20.863 152 LYS AaA CA 1
ATOM 638 C C . LYS A 1 79 ? -31.922 -35.090 -19.105 1.000 20.252 152 LYS AaA C 1
ATOM 639 O O . LYS A 1 79 ? -31.685 -33.880 -18.966 1.000 20.221 152 LYS AaA O 1
ATOM 650 N N . TYR A 1 80 ? -31.465 -35.839 -20.097 1.000 19.601 153 TYR AaA N 1
ATOM 651 C CA . TYR A 1 80 ? -30.674 -35.258 -21.206 1.000 19.480 153 TYR AaA CA 1
ATOM 652 C C . TYR A 1 80 ? -31.632 -34.705 -22.235 1.000 19.242 153 TYR AaA C 1
ATOM 653 O O . TYR A 1 80 ? -32.592 -35.385 -22.571 1.000 21.106 153 TYR AaA O 1
ATOM 662 N N . PRO A 1 81 ? -31.406 -33.470 -22.724 1.000 19.498 154 PRO AaA N 1
ATOM 663 C CA . PRO A 1 81 ? -32.326 -32.879 -23.686 1.000 19.979 154 PRO AaA CA 1
ATOM 664 C C . PRO A 1 81 ? -32.231 -33.553 -25.048 1.000 20.008 154 PRO AaA C 1
ATOM 665 O O . PRO A 1 81 ? -31.143 -33.958 -25.485 1.000 20.279 154 PRO AaA O 1
ATOM 669 N N . ALA A 1 82 ? -33.368 -33.643 -25.732 1.000 20.958 155 ALA AaA N 1
ATOM 670 C CA . ALA A 1 82 ? -33.411 -34.281 -27.055 1.000 20.053 155 ALA AaA CA 1
ATOM 671 C C . ALA A 1 82 ? -32.891 -33.334 -28.129 1.000 19.667 155 ALA AaA C 1
ATOM 672 O O . ALA A 1 82 ? -32.901 -32.124 -27.993 1.000 18.082 155 ALA AaA O 1
ATOM 674 N N . TRP A 1 83 ? -32.486 -33.939 -29.220 1.000 19.567 156 TRP AaA N 1
ATOM 675 C CA . TRP A 1 83 ? -32.257 -33.263 -30.505 1.000 18.506 156 TRP AaA CA 1
ATOM 676 C C . TRP A 1 83 ? -33.382 -32.254 -30.787 1.000 17.918 156 TRP AaA C 1
ATOM 677 O O . TRP A 1 83 ? -34.561 -32.660 -30.788 1.000 20.144 156 TRP AaA O 1
ATOM 688 N N . GLY A 1 84 ? -33.031 -30.989 -30.965 1.000 16.110 157 GLY AaA N 1
ATOM 689 C CA . GLY A 1 84 ? -33.980 -29.911 -31.285 1.000 18.036 157 GLY AaA CA 1
ATOM 690 C C . GLY A 1 84 ? -34.637 -29.278 -30.065 1.000 17.236 157 GLY AaA C 1
ATOM 691 O O . GLY A 1 84 ? -35.299 -28.248 -30.242 1.000 20.265 157 GLY AaA O 1
ATOM 692 N N . ASP A 1 85 ? -34.431 -29.830 -28.870 1.000 17.709 158 ASP AaA N 1
ATOM 693 C CA . ASP A 1 85 ? -34.968 -29.235 -27.625 1.000 19.355 158 ASP AaA CA 1
ATOM 694 C C . ASP A 1 85 ? -34.141 -27.998 -27.294 1.000 16.830 158 ASP AaA C 1
ATOM 695 O O . ASP A 1 85 ? -32.939 -27.919 -27.649 1.000 17.417 158 ASP AaA O 1
ATOM 700 N N . VAL A 1 86 ? -34.754 -27.077 -26.564 1.000 18.269 159 VAL AaA N 1
ATOM 701 C CA . VAL A 1 86 ? -34.067 -25.881 -26.029 1.000 18.264 159 VAL AaA CA 1
ATOM 702 C C . VAL A 1 86 ? -33.701 -26.161 -24.582 1.000 17.787 159 VAL AaA C 1
ATOM 703 O O . VAL A 1 86 ? -34.580 -26.529 -23.772 1.000 20.111 159 VAL AaA O 1
ATOM 707 N N . VAL A 1 87 ? -32.417 -26.059 -24.269 1.000 17.313 160 VAL AaA N 1
ATOM 708 C CA 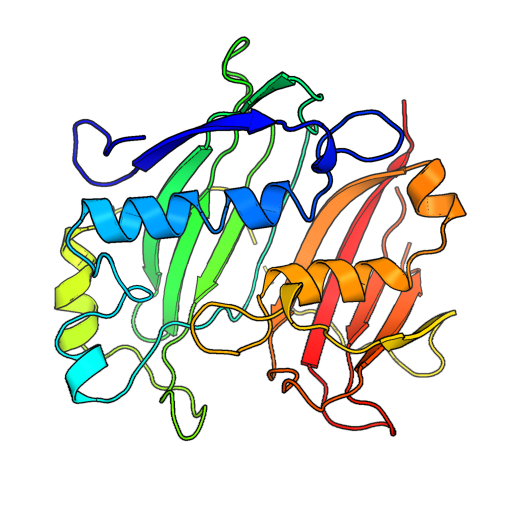. VAL A 1 87 ? -31.956 -26.144 -22.861 1.000 17.924 160 VAL AaA CA 1
ATOM 709 C C . VAL A 1 87 ? -31.507 -24.740 -22.461 1.000 18.541 160 VAL AaA C 1
ATOM 710 O O . VAL A 1 87 ? -30.765 -24.078 -23.214 1.000 20.595 160 VAL AaA O 1
ATOM 714 N N . GLU A 1 88 ? -31.967 -24.296 -21.299 1.000 17.320 161 GLU AaA N 1
ATOM 715 C CA A GLU A 1 88 ? -31.531 -22.984 -20.761 0.500 17.344 161 GLU AaA CA 1
ATOM 716 C CA B GLU A 1 88 ? -31.617 -23.007 -20.699 0.500 18.138 161 GLU AaA CA 1
ATOM 717 C C . GLU A 1 88 ? -30.605 -23.272 -19.584 1.000 16.086 161 GLU AaA C 1
ATOM 718 O O . GLU A 1 88 ? -30.914 -24.117 -18.731 1.000 17.291 161 GLU AaA O 1
ATOM 729 N N . ILE A 1 89 ? -29.475 -22.599 -19.605 1.000 15.043 162 ILE AaA N 1
ATOM 730 C CA . ILE A 1 89 ? -28.460 -22.783 -18.551 1.000 14.876 162 ILE AaA CA 1
ATOM 731 C C . ILE A 1 89 ? -28.269 -21.445 -17.873 1.000 14.698 162 ILE AaA C 1
ATOM 732 O O . ILE A 1 89 ? -27.996 -20.459 -18.569 1.000 15.983 162 ILE AaA O 1
ATOM 737 N N . GLU A 1 90 ? -28.332 -21.474 -16.549 1.000 14.843 163 GLU AaA N 1
ATOM 738 C CA . GLU A 1 90 ? -27.955 -20.293 -15.741 1.000 15.133 163 GLU AaA CA 1
ATOM 739 C C . GLU A 1 90 ? -26.625 -20.596 -15.059 1.000 14.260 163 GLU AaA C 1
ATOM 740 O O . GLU A 1 90 ? -26.454 -21.709 -14.551 1.000 15.267 163 GLU AaA O 1
ATOM 746 N N . THR A 1 91 ? -25.720 -19.623 -15.065 1.000 13.629 164 THR AaA N 1
ATOM 747 C CA . THR A 1 91 ? -24.385 -19.810 -14.446 1.000 14.189 164 THR AaA CA 1
ATOM 748 C C . THR A 1 91 ? -24.015 -18.587 -13.611 1.000 13.933 164 THR AaA C 1
ATOM 749 O O . THR A 1 91 ? -24.463 -17.481 -13.897 1.000 15.352 164 THR AaA O 1
ATOM 753 N N . TRP A 1 92 ? -23.192 -18.847 -12.605 1.000 13.716 165 TRP AaA N 1
ATOM 754 C CA . TRP A 1 92 ? -22.642 -17.793 -11.741 1.000 13.926 165 TRP AaA CA 1
ATOM 755 C C . TRP A 1 92 ? -21.336 -18.296 -11.150 1.000 13.405 165 TRP AaA C 1
ATOM 756 O O . TRP A 1 92 ? -21.064 -19.513 -11.164 1.000 14.414 165 TRP AaA O 1
ATOM 767 N N . CYS A 1 93 ? -20.569 -17.375 -10.598 1.000 13.219 166 CYS AaA N 1
ATOM 768 C CA . CYS A 1 93 ? -19.335 -17.695 -9.902 1.000 14.167 166 CYS AaA CA 1
ATOM 769 C C . CYS A 1 93 ? -19.408 -17.229 -8.461 1.000 14.048 166 CYS AaA C 1
ATOM 770 O O . CYS A 1 93 ? -20.137 -16.279 -8.166 1.000 15.244 166 CYS AaA O 1
ATOM 773 N N . GLN A 1 94 ? -18.573 -17.834 -7.633 1.000 13.772 167 GLN AaA N 1
ATOM 774 C CA . GLN A 1 94 ? -18.371 -17.360 -6.246 1.000 14.632 167 GLN AaA CA 1
ATOM 775 C C . GLN A 1 94 ? -16.912 -17.497 -5.885 1.000 15.103 167 GLN AaA C 1
ATOM 776 O O . GLN A 1 94 ? -16.255 -18.472 -6.254 1.000 15.351 167 GLN AaA O 1
ATOM 782 N N . SER A 1 95 ? -16.422 -16.541 -5.130 1.000 15.643 168 SER AaA N 1
ATOM 783 C CA . SER A 1 95 ? -15.089 -16.629 -4.529 1.000 16.141 168 SER AaA CA 1
ATOM 784 C C . SER A 1 95 ? -14.975 -17.845 -3.625 1.000 16.108 168 SER AaA C 1
ATOM 785 O O . SER A 1 95 ? -15.909 -18.137 -2.853 1.000 17.678 168 SER AaA O 1
ATOM 788 N N . GLU A 1 96 ? -13.848 -18.542 -3.697 1.000 15.236 169 GLU AaA N 1
ATOM 789 C CA . GLU A 1 96 ? -13.490 -19.576 -2.695 1.000 16.804 169 GLU AaA CA 1
ATOM 790 C C . GLU A 1 96 ? -12.258 -19.092 -1.930 1.000 17.317 169 GLU AaA C 1
ATOM 791 O O . GLU A 1 96 ? -11.285 -19.845 -1.764 1.000 17.011 169 GLU AaA O 1
ATOM 797 N N . GLY A 1 97 ? -12.271 -17.847 -1.513 1.000 17.604 170 GLY AaA N 1
ATOM 798 C CA . GLY A 1 97 ? -11.167 -17.313 -0.697 1.000 18.178 170 GLY AaA CA 1
ATOM 799 C C . GLY A 1 97 ? -9.860 -17.418 -1.437 1.000 19.152 170 GLY AaA C 1
ATOM 800 O O . GLY A 1 97 ? -9.799 -17.118 -2.654 1.000 22.291 170 GLY AaA O 1
ATOM 801 N N . ARG A 1 98 ? -8.824 -17.882 -0.769 1.000 18.266 171 ARG AaA N 1
ATOM 802 C CA . ARG A 1 98 ? -7.482 -17.962 -1.379 1.000 19.540 171 ARG AaA CA 1
ATOM 803 C C . ARG A 1 98 ? -7.401 -19.192 -2.269 1.000 18.876 171 ARG AaA C 1
ATOM 804 O O . ARG A 1 98 ? -6.449 -19.252 -3.054 1.000 20.065 171 ARG AaA O 1
ATOM 812 N N . ILE A 1 99 ? -8.312 -20.147 -2.129 1.000 18.499 172 ILE AaA N 1
ATOM 813 C CA . ILE A 1 99 ? -8.202 -21.464 -2.819 1.000 18.744 172 ILE AaA CA 1
ATOM 814 C C . ILE A 1 99 ? -8.395 -21.256 -4.324 1.000 18.760 172 ILE AaA C 1
ATOM 815 O O . ILE A 1 99 ? -7.733 -21.922 -5.152 1.000 20.660 172 ILE AaA O 1
ATOM 820 N N . GLY A 1 100 ? -9.359 -20.450 -4.718 1.000 16.963 173 GLY AaA N 1
ATOM 821 C CA . GLY A 1 100 ? -9.769 -20.394 -6.125 1.000 17.309 173 GLY AaA CA 1
ATOM 822 C C . GLY A 1 100 ? -11.142 -19.784 -6.244 1.000 16.481 173 GLY AaA C 1
ATOM 823 O O . GLY A 1 100 ? -11.544 -18.902 -5.435 1.000 16.712 173 GLY AaA O 1
ATOM 824 N N . THR A 1 101 ? -11.854 -20.238 -7.263 1.000 14.921 174 THR AaA N 1
ATOM 825 C CA . THR A 1 101 ? -13.102 -19.635 -7.721 1.000 14.789 174 THR AaA CA 1
ATOM 826 C C . THR A 1 101 ? -14.016 -20.766 -8.159 1.000 14.710 174 THR AaA C 1
ATOM 827 O O . THR A 1 101 ? -13.559 -21.698 -8.850 1.000 16.878 174 THR AaA O 1
ATOM 831 N N . ARG A 1 102 ? -15.272 -20.707 -7.789 1.000 14.176 175 ARG AaA N 1
ATOM 832 C CA . ARG A 1 102 ? -16.258 -21.699 -8.186 1.000 14.648 175 ARG AaA CA 1
ATOM 833 C C . ARG A 1 102 ? -17.092 -21.152 -9.327 1.000 15.116 175 ARG AaA C 1
ATOM 834 O O . ARG A 1 102 ? -17.437 -19.955 -9.320 1.000 15.532 175 ARG AaA O 1
ATOM 842 N N . ARG A 1 103 ? -17.451 -22.028 -10.252 1.000 14.047 176 ARG AaA N 1
ATOM 843 C CA . ARG A 1 103 ? -18.510 -21.733 -11.244 1.000 13.862 176 ARG AaA CA 1
ATOM 844 C C . ARG A 1 103 ? -19.565 -22.801 -11.099 1.000 13.554 176 ARG AaA C 1
ATOM 845 O O . ARG A 1 103 ? -19.246 -23.989 -11.114 1.000 14.491 176 ARG AaA O 1
ATOM 853 N N . ASP A 1 104 ? -20.810 -22.382 -10.952 1.000 13.224 177 ASP AaA N 1
ATOM 854 C CA . ASP A 1 104 ? -21.959 -23.283 -10.820 1.000 14.047 177 ASP AaA CA 1
ATOM 855 C C . ASP A 1 104 ? -22.884 -23.091 -12.013 1.000 12.808 177 ASP AaA C 1
ATOM 856 O O . ASP A 1 104 ? -22.887 -22.019 -12.627 1.000 13.584 177 ASP AaA O 1
ATOM 861 N N . TRP A 1 105 ? -23.653 -24.117 -12.300 1.000 12.774 178 TRP AaA N 1
ATOM 862 C CA . TRP A 1 105 ? -24.634 -24.055 -13.394 1.000 13.361 178 TRP AaA CA 1
ATOM 863 C C . TRP A 1 105 ? -25.883 -24.805 -12.991 1.000 13.880 178 TRP AaA C 1
ATOM 864 O O . TRP A 1 105 ? -25.810 -25.840 -12.329 1.000 14.242 178 TRP AaA O 1
ATOM 875 N N . ILE A 1 106 ? -27.013 -24.323 -13.491 1.000 14.451 179 ILE AaA N 1
ATOM 876 C CA A ILE A 1 106 ? -28.310 -25.048 -13.427 0.500 15.599 179 ILE AaA CA 1
ATOM 877 C CA B ILE A 1 106 ? -28.321 -25.029 -13.428 0.500 15.791 179 ILE AaA CA 1
ATOM 878 C C . ILE A 1 106 ? -28.883 -25.133 -14.853 1.000 14.802 179 ILE AaA C 1
ATOM 879 O O . ILE A 1 106 ? -28.959 -24.103 -15.595 1.000 15.997 179 ILE AaA O 1
ATOM 888 N N . LEU A 1 107 ? -29.261 -26.358 -15.219 1.000 15.871 180 LEU AaA N 1
ATOM 889 C CA . LEU A 1 107 ? -29.826 -26.617 -16.551 1.000 16.923 180 LEU AaA CA 1
ATOM 890 C C . LEU A 1 107 ? -31.323 -26.772 -16.419 1.000 19.141 180 LEU AaA C 1
ATOM 891 O O . LEU A 1 107 ? -31.782 -27.479 -15.519 1.000 20.286 180 LEU AaA O 1
ATOM 896 N N . LYS A 1 108 ? -32.035 -26.182 -17.369 1.000 20.149 181 LYS AaA N 1
ATOM 897 C CA . LYS A 1 108 ? -33.504 -26.277 -17.379 1.000 22.942 181 LYS AaA CA 1
ATOM 898 C C . LYS A 1 108 ? -33.955 -26.649 -18.773 1.000 22.091 181 LYS AaA C 1
ATOM 899 O O . LYS A 1 108 ? -33.386 -26.190 -19.733 1.000 22.307 181 LYS AaA O 1
ATOM 905 N N . ASP A 1 109 ? -34.994 -27.472 -18.822 1.000 25.887 182 ASP AaA N 1
ATOM 906 C CA . ASP A 1 109 ? -35.827 -27.621 -20.035 1.000 26.618 182 ASP AaA CA 1
ATOM 907 C C . ASP A 1 109 ? -36.560 -26.294 -20.228 1.000 28.548 182 ASP AaA C 1
ATOM 908 O O . ASP A 1 109 ? -37.322 -25.927 -19.325 1.000 27.433 182 ASP AaA O 1
ATOM 913 N N . SER A 1 110 ? -36.300 -25.571 -21.313 1.000 26.710 183 SER AaA N 1
ATOM 914 C CA . SER A 1 110 ? -36.779 -24.168 -21.473 1.000 30.821 183 SER AaA CA 1
ATOM 915 C C . SER A 1 110 ? -38.309 -24.145 -21.642 1.000 34.128 183 SER AaA C 1
ATOM 916 O O . SER A 1 110 ? -38.922 -23.106 -21.328 1.000 36.280 183 SER AaA O 1
ATOM 919 N N . VAL A 1 111 ? -38.898 -25.249 -22.103 1.000 35.952 184 VAL AaA N 1
ATOM 920 C CA . VAL A 1 111 ? -40.372 -25.392 -22.329 1.000 38.953 184 VAL AaA CA 1
ATOM 921 C C . VAL A 1 111 ? -41.066 -25.685 -20.989 1.000 40.857 184 VAL AaA C 1
ATOM 922 O O . VAL A 1 111 ? -42.017 -24.957 -20.657 1.000 42.188 184 VAL AaA O 1
ATOM 926 N N . THR A 1 112 ? -40.605 -26.668 -20.215 1.000 41.247 185 THR AaA N 1
ATOM 927 C CA . THR A 1 112 ? -41.271 -27.061 -18.938 1.000 41.658 185 THR AaA CA 1
ATOM 928 C C . THR A 1 112 ? -40.842 -26.143 -17.777 1.000 40.767 185 THR AaA C 1
ATOM 929 O O . THR A 1 112 ? -41.630 -26.006 -16.816 1.000 45.410 185 THR AaA O 1
ATOM 933 N N . GLY A 1 113 ? -39.655 -25.533 -17.856 1.000 38.645 186 GLY AaA N 1
ATOM 934 C CA . GLY A 1 113 ? -39.025 -24.792 -16.743 1.000 36.804 186 GLY AaA CA 1
ATOM 935 C C . GLY A 1 113 ? -38.490 -25.718 -15.655 1.000 33.725 186 GLY AaA C 1
ATOM 936 O O . GLY A 1 113 ? -38.076 -25.231 -14.589 1.000 36.107 186 GLY AaA O 1
ATOM 937 N N . GLU A 1 114 ? -38.477 -27.027 -15.882 1.000 32.875 187 GLU AaA N 1
ATOM 938 C CA . GLU A 1 114 ? -38.039 -27.951 -14.815 1.000 31.048 187 GLU AaA CA 1
ATOM 939 C C . GLU A 1 114 ? -36.510 -28.017 -14.845 1.000 27.297 187 GLU AaA C 1
ATOM 940 O O . GLU A 1 114 ? -35.923 -27.910 -15.953 1.000 28.170 187 GLU AaA O 1
ATOM 946 N N . VAL A 1 115 ? -35.907 -28.247 -13.683 1.000 22.877 188 VAL AaA N 1
ATOM 947 C CA . VAL A 1 115 ? -34.438 -28.471 -13.585 1.000 21.031 188 VAL AaA CA 1
ATOM 948 C C . VAL A 1 115 ? -34.141 -29.866 -14.102 1.000 20.741 188 VAL AaA C 1
ATOM 949 O O . VAL A 1 115 ? -34.720 -30.848 -13.603 1.000 22.709 188 VAL AaA O 1
ATOM 953 N N . THR A 1 116 ? -33.277 -29.927 -15.104 1.000 18.680 189 THR AaA N 1
ATOM 954 C CA . THR A 1 116 ? -32.871 -31.185 -15.751 1.000 18.457 189 THR AaA CA 1
ATOM 955 C C . THR A 1 116 ? -31.412 -31.525 -15.434 1.000 16.910 189 THR AaA C 1
ATOM 956 O O . THR A 1 116 ? -31.006 -32.631 -15.728 1.000 17.333 189 THR AaA O 1
ATOM 960 N N . GLY A 1 117 ? -30.670 -30.623 -14.816 1.000 17.092 190 GLY AaA N 1
ATOM 961 C CA . GLY A 1 117 ? -29.300 -30.955 -14.406 1.000 15.896 190 GLY AaA CA 1
ATOM 962 C C . GLY A 1 117 ? -28.669 -29.818 -13.634 1.000 15.867 190 GLY AaA C 1
ATOM 963 O O . GLY A 1 117 ? -29.216 -28.695 -13.573 1.000 16.104 190 GLY AaA O 1
ATOM 964 N N . ARG A 1 118 ? -27.539 -30.127 -13.031 1.000 16.384 191 ARG AaA N 1
ATOM 965 C CA A ARG A 1 118 ? -26.814 -29.206 -12.124 0.500 15.679 191 ARG AaA CA 1
ATOM 966 C CA B ARG A 1 118 ? -26.796 -29.126 -12.245 0.500 16.838 191 ARG AaA CA 1
ATOM 967 C C . ARG A 1 118 ? -25.318 -29.478 -12.283 1.000 14.616 191 ARG AaA C 1
ATOM 968 O O . ARG A 1 118 ? -24.963 -30.651 -12.510 1.000 15.716 191 ARG AaA O 1
ATOM 983 N N . ALA A 1 119 ? -24.500 -28.471 -12.101 1.000 14.495 192 ALA AaA N 1
ATOM 984 C CA . ALA A 1 119 ? -23.041 -28.672 -12.174 1.000 14.110 192 ALA AaA CA 1
ATOM 985 C C . ALA A 1 119 ? -22.323 -27.668 -11.296 1.000 14.474 192 ALA AaA C 1
ATOM 986 O O . ALA A 1 119 ? -22.821 -26.557 -11.064 1.000 14.132 192 ALA AaA O 1
ATOM 988 N N . THR A 1 120 ? -21.151 -28.073 -10.834 1.000 14.665 193 THR AaA N 1
ATOM 989 C CA . THR A 1 120 ? -20.266 -27.166 -10.106 1.000 14.646 193 THR AaA CA 1
ATOM 990 C C . THR A 1 120 ? -18.835 -27.489 -10.479 1.000 14.782 193 THR AaA C 1
ATOM 991 O O . THR A 1 120 ? -18.503 -28.621 -10.794 1.000 17.020 193 THR AaA O 1
ATOM 995 N N . SER A 1 121 ? -18.006 -26.481 -10.420 1.000 15.331 194 SER AaA N 1
ATOM 996 C CA . SER A 1 121 ? -16.585 -26.616 -10.783 1.000 15.135 194 SER AaA CA 1
ATOM 997 C C . SER A 1 121 ? -15.740 -25.765 -9.858 1.000 14.888 194 SER AaA C 1
ATOM 998 O O . SER A 1 121 ? -16.172 -24.660 -9.454 1.000 16.648 194 SER AaA O 1
ATOM 1001 N N . LYS A 1 122 ? -14.562 -26.286 -9.512 1.000 14.811 195 LYS AaA N 1
ATOM 1002 C CA . LYS A 1 122 ? -13.550 -25.571 -8.727 1.000 15.895 195 LYS AaA CA 1
ATOM 1003 C C . LYS A 1 122 ? -12.439 -25.212 -9.683 1.000 15.911 195 LYS AaA C 1
ATOM 1004 O O . LYS A 1 122 ? -11.876 -26.139 -10.301 1.000 17.150 195 LYS AaA O 1
ATOM 1010 N N . TRP A 1 123 ? -12.138 -23.935 -9.778 1.000 15.553 196 TRP AaA N 1
ATOM 1011 C CA . TRP A 1 123 ? -11.047 -23.410 -10.619 1.000 16.463 196 TRP AaA CA 1
ATOM 1012 C C . TRP A 1 123 ? -9.982 -22.859 -9.706 1.000 17.961 196 TRP AaA C 1
ATOM 1013 O O . TRP A 1 123 ? -10.299 -22.195 -8.707 1.000 18.798 196 TRP AaA O 1
ATOM 1024 N N . VAL A 1 124 ? -8.742 -23.090 -10.071 1.000 17.114 197 VAL AaA N 1
ATOM 1025 C CA . VAL A 1 124 ? -7.579 -22.558 -9.329 1.000 17.152 197 VAL AaA CA 1
ATOM 1026 C C . VAL A 1 124 ? -6.763 -21.655 -10.242 1.000 16.910 197 VAL AaA C 1
ATOM 1027 O O . VAL A 1 124 ? -6.880 -21.740 -11.472 1.000 19.413 197 VAL AaA O 1
ATOM 1031 N N . MET A 1 125 ? -5.953 -20.803 -9.630 1.000 17.921 198 MET AaA N 1
ATOM 1032 C CA . MET A 1 125 ? -4.976 -19.955 -10.332 1.000 21.295 198 MET AaA CA 1
ATOM 1033 C C . MET A 1 125 ? -3.762 -20.804 -10.618 1.000 22.137 198 MET AaA C 1
ATOM 1034 O O . MET A 1 125 ? -3.289 -21.497 -9.722 1.000 25.154 198 MET AaA O 1
ATOM 1039 N N . MET A 1 126 ? -3.187 -20.604 -11.775 1.000 21.992 199 MET AaA N 1
ATOM 1040 C CA . MET A 1 126 ? -1.817 -21.104 -11.922 1.000 25.707 199 MET AaA CA 1
ATOM 1041 C C . MET A 1 126 ? -1.070 -20.252 -12.923 1.000 24.764 199 MET AaA C 1
ATOM 1042 O O . MET A 1 126 ? -1.686 -19.640 -13.856 1.000 24.715 199 MET AaA O 1
ATOM 1047 N N . ASN A 1 127 ? 0.237 -20.267 -12.741 1.000 22.397 200 ASN AaA N 1
ATOM 1048 C CA . ASN A 1 127 ? 1.113 -19.581 -13.710 1.000 20.759 200 ASN AaA CA 1
ATOM 1049 C C . ASN A 1 127 ? 1.032 -20.352 -15.022 1.000 19.812 200 ASN AaA C 1
ATOM 1050 O O . ASN A 1 127 ? 1.194 -21.577 -15.007 1.000 21.306 200 ASN AaA O 1
ATOM 1055 N N . GLN A 1 128 ? 0.744 -19.653 -16.120 1.000 20.306 201 GLN AaA N 1
ATOM 1056 C CA . GLN A 1 128 ? 0.457 -20.289 -17.432 1.000 22.527 201 GLN AaA CA 1
ATOM 1057 C C . GLN A 1 128 ? 1.733 -20.939 -17.965 1.000 21.950 201 GLN AaA C 1
ATOM 1058 O O . GLN A 1 128 ? 1.641 -21.866 -18.753 1.000 24.653 201 GLN AaA O 1
ATOM 1064 N N . ASP A 1 129 ? 2.892 -20.464 -17.525 1.000 19.019 202 ASP AaA N 1
ATOM 1065 C CA . ASP A 1 129 ? 4.198 -20.938 -18.059 1.000 21.286 202 ASP AaA CA 1
ATOM 1066 C C . ASP A 1 129 ? 4.724 -22.127 -17.259 1.000 21.215 202 ASP AaA C 1
ATOM 1067 O O . ASP A 1 129 ? 5.169 -23.109 -17.876 1.000 24.961 202 ASP AaA O 1
ATOM 1072 N N . THR A 1 130 ? 4.726 -22.072 -15.934 1.000 20.572 203 THR AaA N 1
ATOM 1073 C CA . THR A 1 130 ? 5.258 -23.165 -15.085 1.000 20.588 203 THR AaA CA 1
ATOM 1074 C C . THR A 1 130 ? 4.179 -24.170 -14.669 1.000 21.542 203 THR AaA C 1
ATOM 1075 O O . THR A 1 130 ? 4.552 -25.270 -14.208 1.000 23.258 203 THR AaA O 1
ATOM 1079 N N . ARG A 1 131 ? 2.903 -23.799 -14.769 1.000 22.545 204 ARG AaA N 1
ATOM 1080 C CA . ARG A 1 131 ? 1.759 -24.635 -14.317 1.000 23.423 204 ARG AaA CA 1
ATOM 1081 C C . ARG A 1 131 ? 1.798 -24.834 -12.814 1.000 22.907 204 ARG AaA C 1
ATOM 1082 O O . ARG A 1 131 ? 1.126 -25.755 -12.292 1.000 27.834 204 ARG AaA O 1
ATOM 1090 N N . ARG A 1 132 ? 2.477 -23.956 -12.099 1.000 21.030 205 ARG AaA N 1
ATOM 1091 C CA . ARG A 1 132 ? 2.473 -24.020 -10.624 1.000 20.866 205 ARG AaA CA 1
ATOM 1092 C C . ARG A 1 132 ? 1.290 -23.238 -10.072 1.000 22.807 205 ARG AaA C 1
ATOM 1093 O O . ARG A 1 132 ? 1.035 -22.106 -10.522 1.000 23.515 205 ARG AaA O 1
ATOM 1101 N N . LEU A 1 133 ? 0.600 -23.849 -9.111 1.000 24.821 206 LEU AaA N 1
ATOM 1102 C CA . LEU A 1 133 ? -0.593 -23.243 -8.487 1.000 26.390 206 LEU AaA CA 1
ATOM 1103 C C . LEU A 1 133 ? -0.184 -22.036 -7.672 1.000 28.136 206 LEU AaA C 1
ATOM 1104 O O . LEU A 1 133 ? 0.930 -21.987 -7.113 1.000 26.999 206 LEU AaA O 1
ATOM 1109 N N . GLN A 1 134 ? -1.111 -21.102 -7.588 1.000 25.698 207 GLN AaA N 1
ATOM 1110 C CA . GLN A 1 134 ? -0.961 -19.878 -6.808 1.000 29.499 207 GLN AaA CA 1
ATOM 1111 C C . GLN A 1 134 ? -2.269 -19.725 -6.048 1.000 29.803 207 GLN AaA C 1
ATOM 1112 O O . GLN A 1 134 ? -3.318 -20.178 -6.555 1.000 34.221 207 GLN AaA O 1
ATOM 1118 N N . LYS A 1 135 ? -2.171 -19.181 -4.861 1.000 26.961 208 LYS AaA N 1
ATOM 1119 C CA . LYS A 1 135 ? -3.368 -18.739 -4.116 1.000 27.941 208 LYS AaA CA 1
ATOM 1120 C C . LYS A 1 135 ? -3.885 -17.453 -4.752 1.000 27.191 208 LYS AaA C 1
ATOM 1121 O O . LYS A 1 135 ? -3.106 -16.698 -5.362 1.000 29.751 208 LYS AaA O 1
ATOM 1127 N N . VAL A 1 136 ? -5.184 -17.225 -4.633 1.000 21.485 209 VAL AaA N 1
ATOM 1128 C CA . VAL A 1 136 ? -5.810 -15.988 -5.149 1.000 21.477 209 VAL AaA CA 1
ATOM 1129 C C . VAL A 1 136 ? -5.429 -14.822 -4.243 1.000 22.065 209 VAL AaA C 1
ATOM 1130 O O . VAL A 1 136 ? -5.850 -14.802 -3.072 1.000 21.966 209 VAL AaA O 1
ATOM 1134 N N . SER A 1 137 ? -4.714 -13.845 -4.782 1.000 21.259 210 SER AaA N 1
ATOM 1135 C CA . SER A 1 137 ? -4.329 -12.613 -4.061 1.000 22.663 210 SER AaA CA 1
ATOM 1136 C C . SER A 1 137 ? -5.547 -11.716 -3.857 1.000 21.968 210 SER AaA C 1
ATOM 1137 O O . SER A 1 137 ? -6.541 -11.851 -4.604 1.000 22.338 210 SER AaA O 1
ATOM 1140 N N . ASP A 1 138 ? -5.455 -10.779 -2.916 1.000 21.859 211 ASP AaA N 1
ATOM 1141 C CA . ASP A 1 138 ? -6.509 -9.762 -2.686 1.000 23.665 211 ASP AaA CA 1
ATOM 1142 C C . ASP A 1 138 ? -6.735 -8.972 -3.971 1.000 23.858 211 ASP AaA C 1
ATOM 1143 O O . ASP A 1 138 ? -7.892 -8.650 -4.251 1.000 22.814 211 ASP AaA O 1
ATOM 1148 N N . ASP A 1 139 ? -5.676 -8.608 -4.697 1.000 23.711 212 ASP AaA N 1
ATOM 1149 C CA . ASP A 1 139 ? -5.878 -7.772 -5.905 1.000 24.373 212 ASP AaA CA 1
ATOM 1150 C C . ASP A 1 139 ? -6.751 -8.538 -6.904 1.000 22.428 212 ASP AaA C 1
ATOM 1151 O O . ASP A 1 139 ? -7.684 -7.944 -7.479 1.000 23.355 212 ASP AaA O 1
ATOM 1156 N N . VAL A 1 140 ? -6.464 -9.814 -7.121 1.000 21.221 213 VAL AaA N 1
ATOM 1157 C CA . VAL A 1 140 ? -7.241 -10.609 -8.120 1.000 19.978 213 VAL AaA CA 1
ATOM 1158 C C . VAL A 1 140 ? -8.668 -10.834 -7.623 1.000 19.525 213 VAL AaA C 1
ATOM 1159 O O . VAL A 1 140 ? -9.612 -10.559 -8.349 1.000 19.171 213 VAL AaA O 1
ATOM 1163 N N . ARG A 1 141 ? -8.836 -11.232 -6.365 1.000 18.293 214 ARG AaA N 1
ATOM 1164 C CA . ARG A 1 141 ? -10.182 -11.435 -5.787 1.000 18.727 214 ARG AaA CA 1
ATOM 1165 C C . ARG A 1 141 ? -10.977 -10.136 -5.907 1.000 18.796 214 ARG AaA C 1
ATOM 1166 O O . ARG A 1 141 ? -12.155 -10.171 -6.293 1.000 19.371 214 ARG AaA O 1
ATOM 1174 N N . ASP A 1 142 ? -10.363 -9.002 -5.596 1.000 19.045 215 ASP AaA N 1
ATOM 1175 C CA . ASP A 1 142 ? -11.118 -7.730 -5.597 1.000 20.364 215 ASP AaA CA 1
ATOM 1176 C C . ASP A 1 142 ? -11.566 -7.385 -7.016 1.000 19.596 215 ASP AaA C 1
ATOM 1177 O O . ASP A 1 142 ? -12.605 -6.752 -7.176 1.000 21.241 215 ASP AaA O 1
ATOM 1182 N N . GLU A 1 143 ? -10.789 -7.801 -8.014 1.000 18.141 216 GLU AaA N 1
ATOM 1183 C CA . GLU A 1 143 ? -11.124 -7.518 -9.438 1.000 18.991 216 GLU AaA CA 1
ATOM 1184 C C . GLU A 1 143 ? -12.368 -8.305 -9.836 1.000 18.517 216 GLU AaA C 1
ATOM 1185 O O . GLU A 1 143 ? -13.171 -7.787 -10.613 1.000 21.518 216 GLU AaA O 1
ATOM 1191 N N . TYR A 1 144 ? -12.544 -9.527 -9.367 1.000 17.163 217 TYR AaA N 1
ATOM 1192 C CA . TYR A 1 144 ? -13.679 -10.335 -9.862 1.000 16.641 217 TYR AaA CA 1
ATOM 1193 C C . TYR A 1 144 ? -14.836 -10.435 -8.869 1.000 15.569 217 TYR AaA C 1
ATOM 1194 O O . TYR A 1 144 ? -15.919 -10.843 -9.279 1.000 15.792 217 TYR AaA O 1
ATOM 1203 N N . LEU A 1 145 ? -14.634 -10.066 -7.594 1.000 16.154 218 LEU AaA N 1
ATOM 1204 C CA . LEU A 1 145 ? -15.692 -10.283 -6.572 1.000 16.111 218 LEU AaA CA 1
ATOM 1205 C C . LEU A 1 145 ? -16.968 -9.533 -6.936 1.000 15.973 218 LEU AaA C 1
ATOM 1206 O O . LEU A 1 145 ? -18.083 -10.016 -6.654 1.000 16.481 218 LEU AaA O 1
ATOM 1211 N N . VAL A 1 146 ? -16.810 -8.394 -7.591 1.000 16.282 219 VAL AaA N 1
ATOM 1212 C CA . VAL A 1 146 ? -17.944 -7.501 -7.934 1.000 17.172 219 VAL AaA CA 1
ATOM 1213 C C . VAL A 1 146 ? -18.850 -8.149 -8.988 1.000 17.456 219 VAL AaA C 1
ATOM 1214 O O . VAL A 1 146 ? -19.926 -7.603 -9.251 1.000 19.187 219 VAL AaA O 1
ATOM 1218 N N . PHE A 1 147 ? -18.459 -9.283 -9.556 1.000 16.116 220 PHE AaA N 1
ATOM 1219 C CA . PHE A 1 147 ? -19.285 -10.000 -10.543 1.000 15.933 220 PHE AaA CA 1
ATOM 1220 C C . PHE A 1 147 ? -19.959 -11.227 -9.952 1.000 16.044 220 PHE AaA C 1
ATOM 1221 O O . PHE A 1 147 ? -20.604 -11.973 -10.696 1.000 16.726 220 PHE AaA O 1
ATOM 1229 N N . CYS A 1 148 ? -19.809 -11.442 -8.649 1.000 15.338 221 CYS AaA N 1
ATOM 1230 C CA . CYS A 1 148 ? -20.276 -12.658 -7.964 1.000 16.433 221 CYS AaA CA 1
ATOM 1231 C C . CYS A 1 148 ? -21.314 -12.314 -6.909 1.000 15.612 221 CYS AaA C 1
ATOM 1232 O O . CYS A 1 148 ? -21.158 -11.327 -6.162 1.000 17.180 221 CYS AaA O 1
ATOM 1235 N N . PRO A 1 149 ? -22.308 -13.187 -6.711 1.000 15.618 222 PRO AaA N 1
ATOM 1236 C CA . PRO A 1 149 ? -23.084 -13.136 -5.483 1.000 16.653 222 PRO AaA CA 1
ATOM 1237 C C . PRO A 1 149 ? -22.113 -13.384 -4.334 1.000 16.797 222 PRO AaA C 1
ATOM 1238 O O . PRO A 1 149 ? -21.168 -14.170 -4.438 1.000 17.244 222 PRO AaA O 1
ATOM 1242 N N . GLN A 1 150 ? -22.339 -12.678 -3.228 1.000 18.752 223 GLN AaA N 1
ATOM 1243 C CA . GLN A 1 150 ? -21.409 -12.775 -2.071 1.000 19.626 223 GLN AaA CA 1
ATOM 1244 C C . GLN A 1 150 ? -22.001 -13.604 -0.942 1.000 19.778 223 GLN AaA C 1
ATOM 1245 O O . GLN A 1 150 ? -21.189 -14.170 -0.174 1.000 23.667 223 GLN AaA O 1
ATOM 1251 N N . GLU A 1 151 ? -23.314 -13.733 -0.873 1.000 20.199 224 GLU AaA N 1
ATOM 1252 C CA . GLU A 1 151 ? -23.958 -14.728 0.014 1.000 20.725 224 GLU AaA CA 1
ATOM 1253 C C . GLU A 1 151 ? -23.997 -16.045 -0.732 1.000 20.647 224 GLU AaA C 1
ATOM 1254 O O . GLU A 1 151 ? -23.963 -16.076 -1.978 1.000 19.145 224 GLU AaA O 1
ATOM 1260 N N . PRO A 1 152 ? -24.022 -17.177 -0.021 1.000 19.420 225 PRO AaA N 1
ATOM 1261 C CA . PRO A 1 152 ? -23.887 -18.464 -0.698 1.000 20.119 225 PRO AaA CA 1
ATOM 1262 C C . PRO A 1 152 ? -25.007 -18.704 -1.709 1.000 18.952 225 PRO AaA C 1
ATOM 1263 O O . PRO A 1 152 ? -26.153 -18.432 -1.435 1.000 21.188 225 PRO AaA O 1
ATOM 1267 N N . ARG A 1 153 ? -24.632 -19.198 -2.885 1.000 17.508 226 ARG AaA N 1
ATOM 1268 C CA . ARG A 1 153 ? -25.591 -19.672 -3.897 1.000 18.509 226 ARG AaA CA 1
ATOM 1269 C C . ARG A 1 153 ? -24.994 -20.940 -4.504 1.000 18.269 226 ARG AaA C 1
ATOM 1270 O O . ARG A 1 153 ? -24.014 -20.818 -5.265 1.000 20.199 226 ARG AaA O 1
ATOM 1278 N N . LEU A 1 154 ? -25.516 -22.089 -4.135 1.000 18.485 227 LEU AaA N 1
ATOM 1279 C CA . LEU A 1 154 ? -24.898 -23.387 -4.511 1.000 18.448 227 LEU AaA CA 1
ATOM 1280 C C . LEU A 1 154 ? -25.827 -24.109 -5.472 1.000 19.438 227 LEU AaA C 1
ATOM 1281 O O . LEU A 1 154 ? -27.000 -24.303 -5.153 1.000 21.593 227 LEU AaA O 1
ATOM 1286 N N . ALA A 1 155 ? -25.278 -24.630 -6.566 1.000 18.611 228 ALA AaA N 1
ATOM 1287 C CA . ALA A 1 155 ? -26.040 -25.531 -7.455 1.000 20.867 228 ALA AaA CA 1
ATOM 1288 C C . ALA A 1 155 ? -26.381 -26.829 -6.742 1.000 25.518 228 ALA AaA C 1
ATOM 1289 O O . ALA A 1 155 ? -27.430 -27.405 -7.093 1.000 32.206 228 ALA AaA O 1
ATOM 1291 N N . PHE A 1 156 ? -25.562 -27.288 -5.813 1.000 26.842 229 PHE AaA N 1
ATOM 1292 C CA . PHE A 1 156 ? -25.889 -28.532 -5.065 1.000 32.365 229 PHE AaA CA 1
ATOM 1293 C C . PHE A 1 156 ? -26.513 -28.165 -3.708 1.000 34.515 229 PHE AaA C 1
ATOM 1294 O O . PHE A 1 156 ? -25.782 -27.699 -2.837 1.000 31.651 229 PHE AaA O 1
ATOM 1302 N N . LYS A 1 166 ? -13.190 -37.058 -1.433 1.000 44.018 239 LYS AaA N 1
ATOM 1303 C CA . LYS A 1 166 ? -11.867 -37.481 -1.969 1.000 43.136 239 LYS AaA CA 1
ATOM 1304 C C . LYS A 1 166 ? -12.066 -38.647 -2.936 1.000 37.897 239 LYS AaA C 1
ATOM 1305 O O . LYS A 1 166 ? -12.731 -39.624 -2.559 1.000 41.736 239 LYS AaA O 1
ATOM 1311 N N . ILE A 1 167 ? -11.518 -38.534 -4.141 1.000 32.124 240 ILE AaA N 1
ATOM 1312 C CA . ILE A 1 167 ? -11.561 -39.636 -5.138 1.000 28.501 240 ILE AaA CA 1
ATOM 1313 C C . ILE A 1 167 ? -10.314 -40.482 -4.952 1.000 25.992 240 ILE AaA C 1
ATOM 1314 O O . ILE A 1 167 ? -9.216 -39.971 -5.053 1.000 25.339 240 ILE AaA O 1
ATOM 1319 N N . PRO A 1 168 ? -10.459 -41.794 -4.702 1.000 26.377 241 PRO AaA N 1
ATOM 1320 C CA . PRO A 1 168 ? -9.287 -42.644 -4.553 1.000 26.650 241 PRO AaA CA 1
ATOM 1321 C C . PRO A 1 168 ? -8.593 -42.941 -5.884 1.000 25.937 241 PRO AaA C 1
ATOM 1322 O O . PRO A 1 168 ? -9.153 -42.737 -6.956 1.000 23.420 241 PRO AaA O 1
ATOM 1326 N N . LYS A 1 169 ? -7.370 -43.429 -5.776 1.000 25.012 242 LYS AaA N 1
ATOM 1327 C CA . LYS A 1 169 ? -6.560 -43.839 -6.942 1.000 25.988 242 LYS AaA CA 1
ATOM 1328 C C . LYS A 1 169 ? -6.886 -45.289 -7.294 1.000 24.493 242 LYS AaA C 1
ATOM 1329 O O . LYS A 1 169 ? -6.700 -46.192 -6.471 1.000 25.986 242 LYS AaA O 1
ATOM 1335 N N . LEU A 1 170 ? -7.309 -45.507 -8.531 1.000 22.170 243 LEU AaA N 1
ATOM 1336 C CA . LEU A 1 170 ? -7.568 -46.845 -9.098 1.000 22.859 243 LEU AaA CA 1
ATOM 1337 C C . LEU A 1 170 ? -6.324 -47.711 -8.912 1.000 24.973 243 LEU AaA C 1
ATOM 1338 O O . LEU A 1 170 ? -5.225 -47.252 -9.242 1.000 29.117 243 LEU AaA O 1
ATOM 1343 N N . GLU A 1 171 ? -6.534 -48.934 -8.445 1.000 28.527 244 GLU AaA N 1
ATOM 1344 C CA A GLU A 1 171 ? -5.386 -49.844 -8.224 0.500 30.207 244 GLU AaA CA 1
ATOM 1345 C CA B GLU A 1 171 ? -5.460 -49.924 -8.160 0.500 30.780 244 GLU AaA CA 1
ATOM 1346 C C . GLU A 1 171 ? -5.298 -50.847 -9.370 1.000 28.706 244 GLU AaA C 1
ATOM 1347 O O . GLU A 1 171 ? -6.320 -51.221 -9.968 1.000 28.010 244 GLU AaA O 1
ATOM 1358 N N . ASP A 1 172 ? -4.064 -51.196 -9.695 1.000 31.674 245 ASP AaA N 1
ATOM 1359 C CA . ASP A 1 172 ? -3.760 -52.150 -10.778 1.000 31.104 245 ASP AaA CA 1
ATOM 1360 C C . ASP A 1 172 ? -4.144 -53.522 -10.240 1.000 29.499 245 ASP AaA C 1
ATOM 1361 O O . ASP A 1 172 ? -4.003 -53.777 -9.047 1.000 33.681 245 ASP AaA O 1
ATOM 1366 N N . PRO A 1 173 ? -4.687 -54.437 -11.063 1.000 25.227 246 PRO AaA N 1
ATOM 1367 C CA . PRO A 1 173 ? -5.040 -54.184 -12.453 1.000 24.752 246 PRO AaA CA 1
ATOM 1368 C C . PRO A 1 173 ? -6.409 -53.514 -12.630 1.000 24.268 246 PRO AaA C 1
ATOM 1369 O O . PRO A 1 173 ? -7.360 -53.817 -11.907 1.000 25.305 246 PRO AaA O 1
ATOM 1373 N N . ALA A 1 174 ? -6.500 -52.662 -13.645 1.000 21.894 247 ALA AaA N 1
ATOM 1374 C CA . ALA A 1 174 ? -7.775 -52.033 -14.043 1.000 21.805 247 ALA AaA CA 1
ATOM 1375 C C . ALA A 1 174 ? -8.705 -53.116 -14.582 1.000 21.355 247 ALA AaA C 1
ATOM 1376 O O . ALA A 1 174 ? -8.212 -54.040 -15.288 1.000 23.598 247 ALA AaA O 1
ATOM 1378 N N . GLN A 1 175 ? -10.001 -53.018 -14.319 1.000 20.426 248 GLN AaA N 1
ATOM 1379 C CA . GLN A 1 175 ? -10.982 -53.975 -14.868 1.000 21.231 248 GLN AaA CA 1
ATOM 1380 C C . GLN A 1 175 ? -11.082 -53.777 -16.375 1.000 22.174 248 GLN AaA C 1
ATOM 1381 O O . GLN A 1 175 ? -11.247 -54.759 -17.118 1.000 25.336 248 GLN AaA O 1
ATOM 1387 N N . TYR A 1 176 ? -11.083 -52.518 -16.799 1.000 20.724 249 TYR AaA N 1
ATOM 1388 C CA . TYR A 1 176 ? -11.297 -52.118 -18.199 1.000 20.644 249 TYR AaA CA 1
ATOM 1389 C C . TYR A 1 176 ? -10.299 -51.039 -18.559 1.000 19.429 249 TYR AaA C 1
ATOM 1390 O O . TYR A 1 176 ? -9.902 -50.253 -17.718 1.000 20.141 249 TYR AaA O 1
ATOM 1399 N N . SER A 1 177 ? -9.928 -50.989 -19.829 1.000 19.344 250 SER AaA N 1
ATOM 1400 C CA . SER A 1 177 ? -8.974 -49.982 -20.315 1.000 20.325 250 SER AaA CA 1
ATOM 1401 C C . SER A 1 177 ? -9.294 -49.601 -21.752 1.000 19.941 250 SER AaA C 1
ATOM 1402 O O . SER A 1 177 ? -9.772 -50.440 -22.534 1.000 22.192 250 SER AaA O 1
ATOM 1405 N N . MET A 1 178 ? -8.914 -48.384 -22.070 1.000 20.156 251 MET AaA N 1
ATOM 1406 C CA . MET A 1 178 ? -8.753 -47.920 -23.453 1.000 19.829 251 MET AaA CA 1
ATOM 1407 C C . MET A 1 178 ? -7.408 -47.221 -23.517 1.000 19.971 251 MET AaA C 1
ATOM 1408 O O . MET A 1 178 ? -7.217 -46.203 -22.864 1.000 21.405 251 MET AaA O 1
ATOM 1413 N N . ILE A 1 179 ? -6.470 -47.803 -24.263 1.000 21.126 252 ILE AaA N 1
ATOM 1414 C CA . ILE A 1 179 ? -5.105 -47.239 -24.268 1.000 22.851 252 ILE AaA CA 1
ATOM 1415 C C . ILE A 1 179 ? -4.844 -46.484 -25.560 1.000 23.251 252 ILE AaA C 1
ATOM 1416 O O . ILE A 1 179 ? -5.573 -46.662 -26.549 1.000 25.660 252 ILE AaA O 1
ATOM 1421 N N . GLY A 1 180 ? -3.805 -45.679 -25.506 1.000 22.048 253 GLY AaA N 1
ATOM 1422 C CA . GLY A 1 180 ? -3.264 -45.043 -26.716 1.000 23.401 253 GLY AaA CA 1
ATOM 1423 C C . GLY A 1 180 ? -4.158 -43.929 -27.223 1.000 24.486 253 GLY AaA C 1
ATOM 1424 O O . GLY A 1 180 ? -4.090 -43.603 -28.417 1.000 27.579 253 GLY AaA O 1
ATOM 1425 N N . LEU A 1 181 ? -4.962 -43.344 -26.346 1.000 23.053 254 LEU AaA N 1
ATOM 1426 C CA . LEU A 1 181 ? -5.825 -42.196 -26.737 1.000 22.164 254 LEU AaA CA 1
ATOM 1427 C C . LEU A 1 181 ? -4.944 -40.994 -27.026 1.000 23.514 254 LEU AaA C 1
ATOM 1428 O O . LEU A 1 181 ? -4.036 -40.671 -26.256 1.000 23.745 254 LEU AaA O 1
ATOM 1433 N N . LYS A 1 182 ? -5.176 -40.353 -28.166 1.000 23.970 255 LYS AaA N 1
ATOM 1434 C CA . LYS A 1 182 ? -4.380 -39.158 -28.479 1.000 23.830 255 LYS AaA CA 1
ATOM 1435 C C . LYS A 1 182 ? -5.305 -38.076 -29.006 1.000 22.256 255 LYS AaA C 1
ATOM 1436 O O . LYS A 1 182 ? -6.267 -38.344 -29.724 1.000 23.121 255 LYS AaA O 1
ATOM 1442 N N . PRO A 1 183 ? -5.028 -36.826 -28.638 1.000 21.855 256 PRO AaA N 1
ATOM 1443 C CA . PRO A 1 183 ? -5.850 -35.724 -29.115 1.000 23.114 256 PRO AaA CA 1
ATOM 1444 C C . PRO A 1 183 ? -5.564 -35.437 -30.594 1.000 24.620 256 PRO AaA C 1
ATOM 1445 O O . PRO A 1 183 ? -4.446 -35.584 -31.047 1.000 27.126 256 PRO AaA O 1
ATOM 1449 N N . ARG A 1 184 ? -6.600 -35.048 -31.319 1.000 22.303 257 ARG AaA N 1
ATOM 1450 C CA . ARG A 1 184 ? -6.434 -34.502 -32.677 1.000 22.485 257 ARG AaA CA 1
ATOM 1451 C C . ARG A 1 184 ? -6.699 -33.001 -32.566 1.000 20.934 257 ARG AaA C 1
ATOM 1452 O O . ARG A 1 184 ? -7.012 -32.508 -31.467 1.000 19.546 257 ARG AaA O 1
ATOM 1460 N N . ARG A 1 185 ? -6.489 -32.269 -33.644 1.000 21.355 258 ARG AaA N 1
ATOM 1461 C CA . ARG A 1 185 ? -6.538 -30.795 -33.545 1.000 22.316 258 ARG AaA CA 1
ATOM 1462 C C . ARG A 1 185 ? -7.909 -30.323 -33.058 1.000 22.236 258 ARG AaA C 1
ATOM 1463 O O . ARG A 1 185 ? -7.943 -29.331 -32.323 1.000 22.092 258 ARG AaA O 1
ATOM 1471 N N . ALA A 1 186 ? -8.994 -31.034 -33.363 1.000 21.258 259 ALA AaA N 1
ATOM 1472 C CA . ALA A 1 186 ? -10.349 -30.613 -32.928 1.000 22.513 259 ALA AaA CA 1
ATOM 1473 C C . ALA A 1 186 ? -10.436 -30.641 -31.398 1.000 25.484 259 ALA AaA C 1
ATOM 1474 O O . ALA A 1 186 ? -11.299 -29.948 -30.853 1.000 25.219 259 ALA AaA O 1
ATOM 1476 N N . ASP A 1 187 ? -9.580 -31.425 -30.734 1.000 22.606 260 ASP AaA N 1
ATOM 1477 C CA . ASP A 1 187 ? -9.582 -31.573 -29.258 1.000 22.539 260 ASP AaA CA 1
ATOM 1478 C C . ASP A 1 187 ? -8.884 -30.387 -28.598 1.000 22.009 260 ASP AaA C 1
ATOM 1479 O O . ASP A 1 187 ? -8.917 -30.321 -27.342 1.000 24.909 260 ASP AaA O 1
ATOM 1484 N N . LEU A 1 188 ? -8.189 -29.555 -29.370 1.000 21.470 261 LEU AaA N 1
ATOM 1485 C CA . LEU A 1 188 ? -7.394 -28.441 -28.814 1.000 22.114 261 LEU AaA CA 1
ATOM 1486 C C . LEU A 1 188 ? -8.244 -27.184 -28.795 1.000 24.606 261 LEU AaA C 1
ATOM 1487 O O . LEU A 1 188 ? -9.103 -27.002 -29.684 1.000 28.035 261 LEU AaA O 1
ATOM 1492 N N . ASP A 1 189 ? -7.984 -26.344 -27.811 1.000 21.573 262 ASP AaA N 1
ATOM 1493 C CA . ASP A 1 189 ? -8.678 -25.047 -27.678 1.000 22.259 262 ASP AaA CA 1
ATOM 1494 C C . ASP A 1 189 ? -7.896 -23.959 -28.409 1.000 23.597 262 ASP AaA C 1
ATOM 1495 O O . ASP A 1 189 ? -6.894 -24.254 -29.085 1.000 23.471 262 ASP AaA O 1
ATOM 1500 N N . MET A 1 190 ? -8.382 -22.730 -28.285 1.000 22.969 263 MET AaA N 1
ATOM 1501 C CA A MET A 1 190 ? -7.821 -21.580 -29.043 0.700 24.557 263 MET AaA CA 1
ATOM 1502 C CA B MET A 1 190 ? -7.855 -21.508 -28.949 0.300 24.341 263 MET AaA CA 1
ATOM 1503 C C . MET A 1 190 ? -6.374 -21.287 -28.614 1.000 26.018 263 MET AaA C 1
ATOM 1504 O O . MET A 1 190 ? -5.697 -20.525 -29.343 1.000 29.084 263 MET AaA O 1
ATOM 1513 N N . ASN A 1 191 ? -5.887 -21.900 -27.537 1.000 25.423 264 ASN AaA N 1
ATOM 1514 C CA . ASN A 1 191 ? -4.474 -21.733 -27.102 1.000 25.211 264 ASN AaA CA 1
ATOM 1515 C C . ASN A 1 191 ? -3.662 -23.004 -27.334 1.000 25.399 264 ASN AaA C 1
ATOM 1516 O O . ASN A 1 191 ? -2.546 -23.105 -26.806 1.000 27.289 264 ASN AaA O 1
ATOM 1521 N N . GLN A 1 192 ? -4.212 -23.929 -28.108 1.000 24.498 265 GLN AaA N 1
ATOM 1522 C CA . GLN A 1 192 ? -3.548 -25.209 -28.473 1.000 25.510 265 GLN AaA CA 1
ATOM 1523 C C . GLN A 1 192 ? -3.342 -26.094 -27.243 1.000 25.964 265 GLN AaA C 1
ATOM 1524 O O . GLN A 1 192 ? -2.481 -26.982 -27.280 1.000 28.125 265 GLN AaA O 1
ATOM 1530 N N . HIS A 1 193 ? -4.181 -25.929 -26.225 1.000 22.611 266 HIS AaA N 1
ATOM 1531 C CA A HIS A 1 193 ? -4.262 -26.851 -25.068 0.500 23.035 266 HIS AaA CA 1
ATOM 1532 C CA B HIS A 1 193 ? -4.253 -26.853 -25.069 0.500 23.891 266 HIS AaA CA 1
ATOM 1533 C C . HIS A 1 193 ? -5.420 -27.828 -25.272 1.000 22.772 266 HIS AaA C 1
ATOM 1534 O O . HIS A 1 193 ? -6.441 -27.432 -25.870 1.000 23.117 266 HIS AaA O 1
ATOM 1547 N N . VAL A 1 194 ? -5.297 -29.031 -24.754 1.000 20.968 267 VAL AaA N 1
ATOM 1548 C CA . VAL A 1 194 ? -6.413 -30.008 -24.830 1.000 19.991 267 VAL AaA CA 1
ATOM 1549 C C . VAL A 1 194 ? -7.616 -29.424 -24.076 1.000 19.903 267 VAL AaA C 1
ATOM 1550 O O . VAL A 1 194 ? -7.483 -28.938 -22.942 1.000 19.650 267 VAL AaA O 1
ATOM 1554 N N . ASN A 1 195 ? -8.765 -29.405 -24.740 1.000 20.783 268 ASN AaA N 1
ATOM 1555 C CA . ASN A 1 195 ? -10.020 -28.863 -24.162 1.000 20.839 268 ASN AaA CA 1
ATOM 1556 C C . ASN A 1 195 ? -10.398 -29.727 -22.965 1.000 22.543 268 ASN AaA C 1
ATOM 1557 O O . ASN A 1 195 ? -10.278 -30.968 -23.065 1.000 22.590 268 ASN AaA O 1
ATOM 1562 N N . ASN A 1 196 ? -10.939 -29.126 -21.909 1.000 22.499 269 ASN AaA N 1
ATOM 1563 C CA . ASN A 1 196 ? -11.266 -29.889 -20.678 1.000 25.749 269 ASN AaA CA 1
ATOM 1564 C C . ASN A 1 196 ? -12.307 -30.974 -20.966 1.000 22.874 269 ASN AaA C 1
ATOM 1565 O O . ASN A 1 196 ? -12.371 -31.958 -20.219 1.000 24.568 269 ASN AaA O 1
ATOM 1570 N N . VAL A 1 197 ? -13.175 -30.764 -21.945 1.000 19.806 270 VAL AaA N 1
ATOM 1571 C CA . VAL A 1 197 ? -14.259 -31.742 -22.226 1.000 19.961 270 VAL AaA CA 1
ATOM 1572 C C . VAL A 1 197 ? -13.639 -33.013 -22.820 1.000 18.313 270 VAL AaA C 1
ATOM 1573 O O . VAL A 1 197 ? -14.225 -34.117 -22.684 1.000 18.707 270 VAL AaA O 1
ATOM 1577 N N . THR A 1 198 ? -12.501 -32.897 -23.510 1.000 17.850 271 THR AaA N 1
ATOM 1578 C CA . THR A 1 198 ? -11.821 -34.077 -24.087 1.000 18.497 271 THR AaA CA 1
ATOM 1579 C C . THR A 1 198 ? -11.528 -35.079 -22.956 1.000 17.344 271 THR AaA C 1
ATOM 1580 O O . THR A 1 198 ? -11.662 -36.281 -23.182 1.000 18.456 271 THR AaA O 1
ATOM 1584 N N . TYR A 1 199 ? -11.148 -34.602 -21.786 1.000 17.874 272 TYR AaA N 1
ATOM 1585 C CA . TYR A 1 199 ? -10.809 -35.509 -20.659 1.000 19.422 272 TYR AaA CA 1
ATOM 1586 C C . TYR A 1 199 ? -12.058 -36.282 -20.247 1.000 17.531 272 TYR AaA C 1
ATOM 1587 O O . TYR A 1 199 ? -11.941 -37.454 -19.886 1.000 19.340 272 TYR AaA O 1
ATOM 1596 N N . ILE A 1 200 ? -13.242 -35.653 -20.267 1.000 17.382 273 ILE AaA N 1
ATOM 1597 C CA . ILE A 1 200 ? -14.495 -36.399 -19.971 1.000 17.606 273 ILE AaA CA 1
ATOM 1598 C C . ILE A 1 200 ? -14.672 -37.514 -20.992 1.000 17.980 273 ILE AaA C 1
ATOM 1599 O O . ILE A 1 200 ? -14.949 -38.675 -20.624 1.000 17.797 273 ILE AaA O 1
ATOM 1604 N N . GLY A 1 201 ? -14.528 -37.206 -22.282 1.000 16.560 274 GLY AaA N 1
ATOM 1605 C CA . GLY A 1 201 ? -14.649 -38.248 -23.306 1.000 17.224 274 GLY AaA CA 1
ATOM 1606 C C . GLY A 1 201 ? -13.666 -39.379 -23.072 1.000 17.401 274 GLY AaA C 1
ATOM 1607 O O . GLY A 1 201 ? -14.016 -40.545 -23.196 1.000 16.878 274 GLY AaA O 1
ATOM 1608 N N . TRP A 1 202 ? -12.426 -39.037 -22.792 1.000 17.622 275 TRP AaA N 1
ATOM 1609 C CA . TRP A 1 202 ? -11.397 -40.088 -22.557 1.000 17.670 275 TRP AaA CA 1
ATOM 1610 C C . TRP A 1 202 ? -11.728 -40.957 -21.338 1.000 17.165 275 TRP AaA C 1
ATOM 1611 O O . TRP A 1 202 ? -11.569 -42.198 -21.433 1.000 18.085 275 TRP AaA O 1
ATOM 1622 N N . VAL A 1 203 ? -12.198 -40.366 -20.247 1.000 17.371 276 VAL AaA N 1
ATOM 1623 C CA . VAL A 1 203 ? -12.615 -41.159 -19.059 1.000 18.116 276 VAL AaA CA 1
ATOM 1624 C C . VAL A 1 203 ? -13.673 -42.158 -19.497 1.000 18.711 276 VAL AaA C 1
ATOM 1625 O O . VAL A 1 203 ? -13.568 -43.349 -19.174 1.000 19.582 276 VAL AaA O 1
ATOM 1629 N N . LEU A 1 204 ? -14.678 -41.701 -20.243 1.000 17.503 277 LEU AaA N 1
ATOM 1630 C CA . LEU A 1 204 ? -15.827 -42.565 -20.583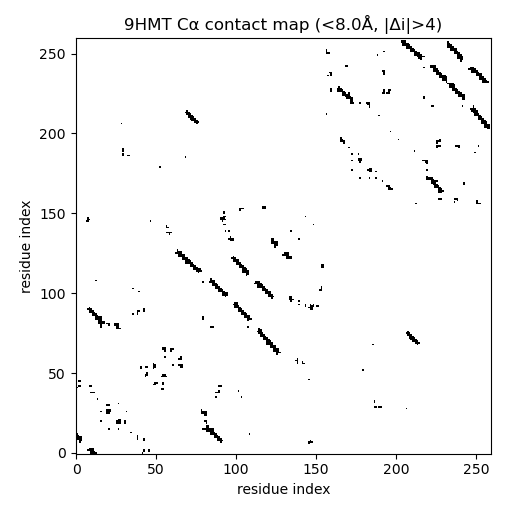 1.000 18.593 277 LEU AaA CA 1
ATOM 1631 C C . LEU A 1 204 ? -15.455 -43.655 -21.598 1.000 18.030 277 LEU AaA C 1
ATOM 1632 O O . LEU A 1 204 ? -16.186 -44.662 -21.669 1.000 20.208 277 LEU AaA O 1
ATOM 1637 N N . GLU A 1 205 ? -14.387 -43.483 -22.373 1.000 18.552 278 GLU AaA N 1
ATOM 1638 C CA . GLU A 1 205 ? -13.993 -44.448 -23.426 1.000 19.560 278 GLU AaA CA 1
ATOM 1639 C C . GLU A 1 205 ? -13.750 -45.839 -22.840 1.000 18.855 278 GLU AaA C 1
ATOM 1640 O O . GLU A 1 205 ? -13.920 -46.833 -23.581 1.000 21.037 278 GLU AaA O 1
ATOM 1646 N N . SER A 1 206 ? -13.317 -45.936 -21.591 1.000 18.283 279 SER AaA N 1
ATOM 1647 C CA . SER A 1 206 ? -13.036 -47.264 -20.994 1.000 19.549 279 SER AaA CA 1
ATOM 1648 C C . SER A 1 206 ? -14.267 -47.868 -20.314 1.000 20.038 279 SER AaA C 1
ATOM 1649 O O . SER A 1 206 ? -14.140 -48.983 -19.794 1.000 23.524 279 SER AaA O 1
ATOM 1652 N N . ILE A 1 207 ? -15.418 -47.202 -20.323 1.000 19.153 280 ILE AaA N 1
ATOM 1653 C CA A ILE A 1 207 ? -16.727 -47.758 -19.861 0.500 20.934 280 ILE AaA CA 1
ATOM 1654 C CA B ILE A 1 207 ? -16.641 -47.870 -19.814 0.500 20.988 280 ILE AaA CA 1
ATOM 1655 C C . ILE A 1 207 ? -17.134 -48.769 -20.928 1.000 21.642 280 ILE AaA C 1
ATOM 1656 O O . ILE A 1 207 ? -17.130 -48.408 -22.090 1.000 21.277 280 ILE AaA O 1
ATOM 1665 N N . PRO A 1 208 ? -17.484 -50.027 -20.606 1.000 23.272 281 PRO AaA N 1
ATOM 1666 C CA . PRO A 1 208 ? -17.898 -50.923 -21.679 1.000 23.717 281 PRO AaA CA 1
ATOM 1667 C C . PRO A 1 208 ? -19.107 -50.401 -22.456 1.000 23.216 281 PRO AaA C 1
ATOM 1668 O O . PRO A 1 208 ? -20.016 -49.836 -21.870 1.000 23.044 281 PRO AaA O 1
ATOM 1672 N N . GLN A 1 209 ? -19.111 -50.633 -23.767 1.000 23.650 282 GLN AaA N 1
ATOM 1673 C CA . GLN A 1 209 ? -20.212 -50.173 -24.651 1.000 24.818 282 GLN AaA CA 1
ATOM 1674 C C . GLN A 1 209 ? -21.566 -50.712 -24.147 1.000 23.527 282 GLN AaA C 1
ATOM 1675 O O . GLN A 1 209 ? -22.574 -50.012 -24.245 1.000 23.932 282 GLN AaA O 1
ATOM 1681 N N . GLU A 1 210 ? -21.611 -51.927 -23.597 1.000 25.596 283 GLU AaA N 1
ATOM 1682 C CA . GLU A 1 210 ? -22.893 -52.517 -23.128 1.000 27.192 283 GLU AaA CA 1
ATOM 1683 C C . GLU A 1 210 ? -23.492 -51.672 -21.995 1.000 25.788 283 GLU AaA C 1
ATOM 1684 O O . GLU A 1 210 ? -24.724 -51.570 -21.959 1.000 26.273 283 GLU AaA O 1
ATOM 1690 N N . ILE A 1 211 ? -22.669 -51.077 -21.115 1.000 23.311 284 ILE AaA N 1
ATOM 1691 C CA . ILE A 1 211 ? -23.148 -50.139 -20.056 1.000 25.137 284 ILE AaA CA 1
ATOM 1692 C C . ILE A 1 211 ? -23.738 -48.905 -20.725 1.000 25.105 284 ILE AaA C 1
ATOM 1693 O O . ILE A 1 211 ? -24.823 -48.494 -20.330 1.000 24.309 284 ILE AaA O 1
ATOM 1698 N N . VAL A 1 212 ? -23.012 -48.307 -21.673 1.000 24.146 285 VAL AaA N 1
ATOM 1699 C CA . VAL A 1 212 ? -23.488 -47.082 -22.377 1.000 26.992 285 VAL AaA CA 1
ATOM 1700 C C . VAL A 1 212 ? -24.800 -47.391 -23.100 1.000 27.239 285 VAL AaA C 1
ATOM 1701 O O . VAL A 1 212 ? -25.682 -46.538 -23.125 1.000 30.476 285 VAL AaA O 1
ATOM 1705 N N . ASP A 1 213 ? -24.939 -48.595 -23.642 1.000 26.401 286 ASP AaA N 1
ATOM 1706 C CA . ASP A 1 213 ? -26.146 -48.979 -24.411 1.000 28.740 286 ASP AaA CA 1
ATOM 1707 C C . ASP A 1 213 ? -27.345 -49.166 -23.483 1.000 27.816 286 ASP AaA C 1
ATOM 1708 O O . ASP A 1 213 ? -28.475 -49.000 -23.962 1.000 30.819 286 ASP AaA O 1
ATOM 1713 N N . THR A 1 214 ? -27.129 -49.526 -22.217 1.000 25.103 287 THR AaA N 1
ATOM 1714 C CA . THR A 1 214 ? -28.236 -49.934 -21.311 1.000 25.905 287 THR AaA CA 1
ATOM 1715 C C . THR A 1 214 ? -28.448 -48.973 -20.145 1.000 27.465 287 THR AaA C 1
ATOM 1716 O O . THR A 1 214 ? -29.425 -49.175 -19.400 1.000 29.349 287 THR AaA O 1
ATOM 1720 N N . HIS A 1 215 ? -27.580 -47.969 -19.980 1.000 22.876 288 HIS AaA N 1
ATOM 1721 C CA . HIS A 1 215 ? -27.646 -47.041 -18.832 1.000 23.750 288 HIS AaA CA 1
ATOM 1722 C C . HIS A 1 215 ? -27.481 -45.611 -19.323 1.000 23.325 288 HIS AaA C 1
ATOM 1723 O O . HIS A 1 215 ? -26.928 -45.408 -20.414 1.000 25.075 288 HIS AaA O 1
ATOM 1730 N N . GLU A 1 216 ? -27.881 -44.678 -18.475 1.000 23.113 289 GLU AaA N 1
ATOM 1731 C CA . GLU A 1 216 ? -27.603 -43.241 -18.677 1.000 24.702 289 GLU AaA CA 1
ATOM 1732 C C . GLU A 1 216 ? -26.690 -42.781 -17.556 1.000 20.885 289 GLU AaA C 1
ATOM 1733 O O . GLU A 1 216 ? -26.868 -43.190 -16.402 1.000 20.800 289 GLU AaA O 1
ATOM 1739 N N . LEU A 1 217 ? -25.745 -41.926 -17.904 1.000 20.222 290 LEU AaA N 1
ATOM 1740 C CA . LEU A 1 217 ? -24.871 -41.333 -16.881 1.000 18.991 290 LEU AaA CA 1
ATOM 1741 C C . LEU A 1 217 ? -25.679 -40.334 -16.061 1.000 17.352 290 LEU AaA C 1
ATOM 1742 O O . LEU A 1 217 ? -26.282 -39.408 -16.644 1.000 20.164 290 LEU AaA O 1
ATOM 1747 N N . GLN A 1 218 ? -25.711 -40.523 -14.751 1.000 17.042 291 GLN AaA N 1
ATOM 1748 C CA . GLN A 1 218 ? -26.405 -39.606 -13.821 1.000 17.767 291 GLN AaA CA 1
ATOM 1749 C C . GLN A 1 218 ? -25.428 -38.633 -13.179 1.000 17.382 291 GLN AaA C 1
ATOM 1750 O O . GLN A 1 218 ? -25.765 -37.458 -13.064 1.000 18.511 291 GLN AaA O 1
ATOM 1756 N N . VAL A 1 219 ? -24.253 -39.084 -12.758 1.000 16.494 292 VAL AaA N 1
ATOM 1757 C CA . VAL A 1 219 ? -23.296 -38.222 -12.023 1.000 16.993 292 VAL AaA CA 1
ATOM 1758 C C . VAL A 1 219 ? -21.902 -38.500 -12.531 1.000 16.349 292 VAL AaA C 1
ATOM 1759 O O . VAL A 1 219 ? -21.552 -39.688 -12.706 1.000 17.397 292 VAL AaA O 1
ATOM 1763 N 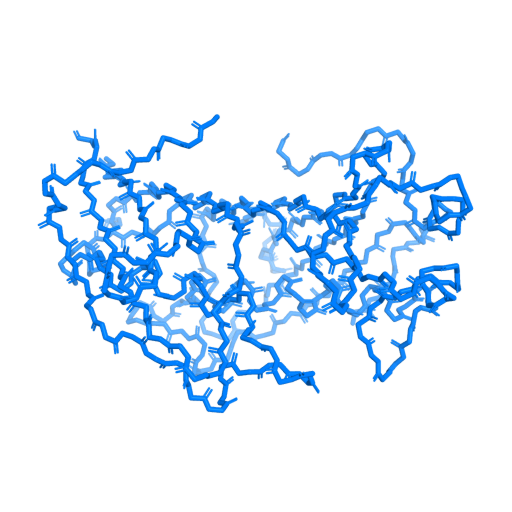N . ILE A 1 220 ? -21.143 -37.448 -12.760 1.000 16.404 293 ILE AaA N 1
ATOM 1764 C CA . ILE A 1 220 ? -19.688 -37.584 -12.999 1.000 16.018 293 ILE AaA CA 1
ATOM 1765 C C . ILE A 1 220 ? -18.981 -36.597 -12.093 1.000 16.856 293 ILE AaA C 1
ATOM 1766 O O . ILE A 1 220 ? -19.386 -35.418 -12.019 1.000 17.521 293 ILE AaA O 1
ATOM 1771 N N . THR A 1 221 ? -17.926 -37.053 -11.449 1.000 17.496 294 THR AaA N 1
ATOM 1772 C CA . THR A 1 221 ? -17.003 -36.206 -10.690 1.000 16.655 294 THR AaA CA 1
ATOM 1773 C C . THR A 1 221 ? -15.606 -36.422 -11.248 1.000 17.411 294 THR AaA C 1
ATOM 1774 O O . THR A 1 221 ? -15.178 -37.582 -11.320 1.000 19.088 294 THR AaA O 1
ATOM 1778 N N . LEU A 1 222 ? -14.918 -35.373 -11.637 1.000 17.590 295 LEU AaA N 1
ATOM 1779 C CA . LEU A 1 222 ? -13.597 -35.510 -12.266 1.000 17.560 295 LEU AaA CA 1
ATOM 1780 C C . LEU A 1 222 ? -12.658 -34.525 -11.602 1.000 19.163 295 LEU AaA C 1
ATOM 1781 O O . LEU A 1 222 ? -12.977 -33.324 -11.487 1.000 20.717 295 LEU AaA O 1
ATOM 1786 N N . ASP A 1 223 ? -11.524 -35.039 -11.155 1.000 18.486 296 ASP AaA N 1
ATOM 1787 C CA . ASP A 1 223 ? -10.388 -34.208 -10.712 1.000 21.407 296 ASP AaA CA 1
ATOM 1788 C C . ASP A 1 223 ? -9.443 -34.070 -11.908 1.000 22.531 296 ASP AaA C 1
ATOM 1789 O O . ASP A 1 223 ? -9.291 -35.019 -12.704 1.000 25.376 296 ASP AaA O 1
ATOM 1794 N N . TYR A 1 224 ? -8.833 -32.911 -12.039 1.000 20.679 297 TYR AaA N 1
ATOM 1795 C CA . TYR A 1 224 ? -7.848 -32.574 -13.090 1.000 21.640 297 TYR AaA CA 1
ATOM 1796 C C . TYR A 1 224 ? -6.523 -32.314 -12.383 1.000 24.059 297 TYR AaA C 1
ATOM 1797 O O . TYR A 1 224 ? -6.416 -31.324 -11.640 1.000 26.252 297 TYR AaA O 1
ATOM 1806 N N . ARG A 1 225 ? -5.540 -33.181 -12.620 1.000 22.781 298 ARG AaA N 1
ATOM 1807 C CA . ARG A 1 225 ? -4.225 -33.132 -11.919 1.000 26.985 298 ARG AaA CA 1
ATOM 1808 C C . ARG A 1 225 ? -3.156 -32.468 -12.790 1.000 26.402 298 ARG AaA C 1
ATOM 1809 O O . ARG A 1 225 ? -2.350 -31.678 -12.253 1.000 31.386 298 ARG AaA O 1
ATOM 1817 N N . ARG A 1 226 ? -3.069 -32.853 -14.056 1.000 26.250 299 ARG AaA N 1
ATOM 1818 C CA . ARG A 1 226 ? -2.045 -32.380 -15.014 1.000 28.544 299 ARG AaA CA 1
ATOM 1819 C C . ARG A 1 226 ? -2.661 -32.411 -16.401 1.000 28.283 299 ARG AaA C 1
ATOM 1820 O O . ARG A 1 226 ? -3.613 -33.180 -16.609 1.000 27.876 299 ARG AaA O 1
ATOM 1828 N N . GLU A 1 227 ? -2.129 -31.623 -17.315 1.000 27.735 300 GLU AaA N 1
ATOM 1829 C CA . GLU A 1 227 ? -2.591 -31.624 -18.717 1.000 28.082 300 GLU AaA CA 1
ATOM 1830 C C . GLU A 1 227 ? -1.976 -32.760 -19.508 1.000 29.428 300 GLU AaA C 1
ATOM 1831 O O . GLU A 1 227 ? -0.824 -33.150 -19.245 1.000 29.423 300 GLU AaA O 1
ATOM 1837 N N . CYS A 1 228 ? -2.723 -33.210 -20.500 1.000 25.464 301 CYS AaA N 1
ATOM 1838 C CA . CYS A 1 228 ? -2.209 -33.929 -21.673 1.000 26.412 301 CYS AaA CA 1
ATOM 1839 C C . CYS A 1 228 ? -1.742 -32.845 -22.637 1.000 28.305 301 CYS AaA C 1
ATOM 1840 O O . CYS A 1 228 ? -2.522 -31.926 -22.919 1.000 30.076 301 CYS AaA O 1
ATOM 1843 N N . GLN A 1 229 ? -0.489 -32.922 -23.062 1.000 30.335 302 GLN AaA N 1
ATOM 1844 C CA . GLN A 1 229 ? 0.027 -32.050 -24.135 1.000 29.115 302 GLN AaA CA 1
ATOM 1845 C C . GLN A 1 229 ? -0.477 -32.576 -25.475 1.000 31.969 302 GLN AaA C 1
ATOM 1846 O O . GLN A 1 229 ? -0.926 -33.745 -25.544 1.000 28.259 302 GLN AaA O 1
ATOM 1852 N N . GLN A 1 230 ? -0.362 -31.756 -26.519 1.000 31.398 303 GLN AaA N 1
ATOM 1853 C CA . GLN A 1 230 ? -0.775 -32.124 -27.897 1.000 33.452 303 GLN AaA CA 1
ATOM 1854 C C . GLN A 1 230 ? -0.096 -33.431 -28.329 1.000 31.474 303 GLN AaA C 1
ATOM 1855 O O . GLN A 1 230 ? -0.746 -34.232 -29.018 1.000 34.653 303 GLN AaA O 1
ATOM 1861 N N . ASP A 1 231 ? 1.153 -33.657 -27.923 1.000 33.748 304 ASP AaA N 1
ATOM 1862 C CA . ASP A 1 231 ? 1.970 -34.808 -28.397 1.000 35.808 304 ASP AaA CA 1
ATOM 1863 C C . ASP A 1 231 ? 1.924 -35.967 -27.392 1.000 34.633 304 ASP AaA C 1
ATOM 1864 O O . ASP A 1 231 ? 2.644 -36.957 -27.619 1.000 33.715 304 ASP AaA O 1
ATOM 1869 N N . ASP A 1 232 ? 1.103 -35.873 -26.340 1.000 29.390 305 ASP AaA N 1
ATOM 1870 C CA . ASP A 1 232 ? 0.989 -36.945 -25.322 1.000 30.076 305 ASP AaA CA 1
ATOM 1871 C C . ASP A 1 232 ? -0.029 -37.999 -25.746 1.000 27.741 305 ASP AaA C 1
ATOM 1872 O O . ASP A 1 232 ? -0.891 -37.761 -26.629 1.000 26.802 305 ASP AaA O 1
ATOM 1877 N N . VAL A 1 233 ? 0.115 -39.153 -25.118 1.000 24.999 306 VAL AaA N 1
ATOM 1878 C CA . VAL A 1 233 ? -0.756 -40.323 -25.320 1.000 24.287 306 VAL AaA CA 1
ATOM 1879 C C . VAL A 1 233 ? -1.263 -40.681 -23.926 1.000 24.050 306 VAL AaA C 1
ATOM 1880 O O . VAL A 1 233 ? -0.494 -40.571 -22.945 1.000 24.645 306 VAL AaA O 1
ATOM 1884 N N . VAL A 1 234 ? -2.549 -41.028 -23.860 1.000 22.158 307 VAL AaA N 1
ATOM 1885 C CA . VAL A 1 234 ? -3.263 -41.242 -22.577 1.000 22.133 307 VAL AaA CA 1
ATOM 1886 C C . VAL A 1 234 ? -3.877 -42.623 -22.565 1.000 20.030 307 VAL AaA C 1
ATOM 1887 O O . VAL A 1 234 ? -4.401 -43.109 -23.583 1.000 21.057 307 VAL AaA O 1
ATOM 1891 N N . ASP A 1 235 ? -3.826 -43.227 -21.377 1.000 19.294 308 ASP AaA N 1
ATOM 1892 C CA . ASP A 1 235 ? -4.540 -44.466 -21.073 1.000 19.488 308 ASP AaA CA 1
ATOM 1893 C C . ASP A 1 235 ? -5.707 -44.127 -20.151 1.000 17.028 308 ASP AaA C 1
ATOM 1894 O O . ASP A 1 235 ? -5.497 -43.468 -19.133 1.000 18.601 308 ASP AaA O 1
ATOM 1899 N N . SER A 1 236 ? -6.848 -44.668 -20.508 1.000 17.107 309 SER AaA N 1
ATOM 1900 C CA . SER A 1 236 ? -8.096 -44.534 -19.722 1.000 17.099 309 SER AaA CA 1
ATOM 1901 C C . SER A 1 236 ? -8.394 -45.855 -19.012 1.000 17.040 309 SER AaA C 1
ATOM 1902 O O . SER A 1 236 ? -8.560 -46.869 -19.695 1.000 18.497 309 SER AaA O 1
ATOM 1905 N N . LEU A 1 237 ? -8.483 -45.821 -17.684 1.000 18.046 310 LEU AaA N 1
ATOM 1906 C CA . LEU A 1 237 ? -8.643 -47.039 -16.851 1.000 18.821 310 LEU AaA CA 1
ATOM 1907 C C . LEU A 1 237 ? -9.929 -46.908 -16.048 1.000 17.853 310 LEU AaA C 1
ATOM 1908 O O . LEU A 1 237 ? -10.162 -45.831 -15.456 1.000 17.657 310 LEU AaA O 1
ATOM 1913 N N . THR A 1 238 ? -10.708 -47.977 -15.979 1.000 18.483 311 THR AaA N 1
ATOM 1914 C CA . THR A 1 238 ? -12.015 -48.001 -15.281 1.000 18.342 311 THR AaA CA 1
ATOM 1915 C C . THR A 1 238 ? -12.134 -49.301 -14.497 1.000 18.687 311 THR AaA C 1
ATOM 1916 O O . THR A 1 238 ? -11.806 -50.372 -15.037 1.000 20.308 311 THR AaA O 1
ATOM 1920 N N . THR A 1 239 ? -12.632 -49.217 -13.280 1.000 19.572 312 THR AaA N 1
ATOM 1921 C CA . THR A 1 239 ? -12.999 -50.398 -12.468 1.000 20.523 312 THR AaA CA 1
ATOM 1922 C C . THR A 1 239 ? -14.380 -50.169 -11.887 1.000 20.210 312 THR AaA C 1
ATOM 1923 O O . THR A 1 239 ? -14.633 -49.075 -11.368 1.000 20.283 312 THR AaA O 1
ATOM 1927 N N . THR A 1 240 ? -15.217 -51.204 -11.921 1.000 21.589 313 THR AaA N 1
ATOM 1928 C CA . THR A 1 240 ? -16.569 -51.174 -11.321 1.000 22.057 313 THR AaA CA 1
ATOM 1929 C C . THR A 1 240 ? -16.414 -51.150 -9.808 1.000 24.480 313 THR AaA C 1
ATOM 1930 O O . THR A 1 240 ? -15.636 -51.979 -9.292 1.000 26.976 313 THR AaA O 1
ATOM 1934 N N . THR A 1 241 ? -17.115 -50.248 -9.125 1.000 23.952 314 THR AaA N 1
ATOM 1935 C CA . THR A 1 241 ? -17.100 -50.173 -7.639 1.000 27.507 314 THR AaA CA 1
ATOM 1936 C C . THR A 1 241 ? -18.459 -50.551 -7.039 1.000 32.218 314 THR AaA C 1
ATOM 1937 O O . THR A 1 241 ? -18.492 -50.774 -5.814 1.000 39.763 314 THR AaA O 1
ATOM 1941 N N . SER A 1 242 ? -19.530 -50.607 -7.827 1.000 32.773 315 SER AaA N 1
ATOM 1942 C CA . SER A 1 242 ? -20.852 -51.121 -7.365 1.000 38.608 315 SER AaA CA 1
ATOM 1943 C C . SER A 1 242 ? -20.828 -52.657 -7.343 1.000 43.589 315 SER AaA C 1
ATOM 1944 O O . SER A 1 242 ? -21.733 -53.231 -6.704 1.000 51.153 315 SER AaA O 1
ATOM 1947 N N . ASP A 1 260 ? -28.256 -49.387 -9.971 1.000 41.969 333 ASP AaA N 1
ATOM 1948 C CA . ASP A 1 260 ? -27.242 -48.380 -10.391 1.000 37.716 333 ASP AaA CA 1
ATOM 1949 C C . ASP A 1 260 ? -25.890 -49.062 -10.602 1.000 37.200 333 ASP AaA C 1
ATOM 1950 O O . ASP A 1 260 ? -25.602 -50.061 -9.914 1.000 40.841 333 ASP AaA O 1
ATOM 1955 N N . SER A 1 261 ? -25.090 -48.520 -11.512 1.000 29.961 334 SER AaA N 1
ATOM 1956 C CA . SER A 1 261 ? -23.691 -48.945 -11.750 1.000 28.283 334 SER AaA CA 1
ATOM 1957 C C . SER A 1 261 ? -22.763 -47.791 -11.365 1.000 24.340 334 SER AaA C 1
ATOM 1958 O O . SER A 1 261 ? -23.034 -46.648 -11.769 1.000 24.443 334 SER AaA O 1
ATOM 1961 N N . GLN A 1 262 ? -21.711 -48.062 -10.619 1.000 22.498 335 GLN AaA N 1
ATOM 1962 C CA A GLN A 1 262 ? -20.730 -47.028 -10.224 0.500 21.937 335 GLN AaA CA 1
ATOM 1963 C CA B GLN A 1 262 ? -20.723 -47.033 -10.218 0.500 22.289 335 GLN AaA CA 1
ATOM 1964 C C . GLN A 1 262 ? -19.330 -47.474 -10.638 1.000 21.277 335 GLN AaA C 1
ATOM 1965 O O . GLN A 1 262 ? -19.039 -48.673 -10.569 1.000 21.083 335 GLN AaA O 1
ATOM 1976 N N . PHE A 1 263 ? -18.507 -46.512 -11.046 1.000 19.134 336 PHE AaA N 1
ATOM 1977 C CA . PHE A 1 263 ? -17.141 -46.764 -11.551 1.000 17.982 336 PHE AaA CA 1
ATOM 1978 C C . PHE A 1 263 ? -16.159 -45.779 -10.961 1.000 17.286 336 PHE AaA C 1
ATOM 1979 O O . PHE A 1 263 ? -16.519 -44.619 -10.664 1.000 18.373 336 PHE AaA O 1
ATOM 1987 N N . LEU A 1 264 ? -14.923 -46.244 -10.848 1.000 16.940 337 LEU AaA N 1
ATOM 1988 C CA . LEU A 1 264 ? -13.736 -45.459 -10.508 1.000 16.892 337 LEU AaA CA 1
ATOM 1989 C C . LEU A 1 264 ? -12.906 -45.363 -11.785 1.000 16.836 337 LEU AaA C 1
ATOM 1990 O O . LEU A 1 264 ? -12.796 -46.348 -12.535 1.000 18.392 337 LEU AaA O 1
ATOM 1995 N N . HIS A 1 265 ? -12.341 -44.198 -12.008 1.000 16.563 338 HIS AaA N 1
ATOM 1996 C CA . HIS A 1 265 ? -11.658 -43.885 -13.279 1.000 15.924 338 HIS AaA CA 1
ATOM 1997 C C . HIS A 1 265 ? -10.287 -43.291 -12.977 1.000 15.761 338 HIS AaA C 1
ATOM 1998 O O . HIS A 1 265 ? -10.132 -42.515 -12.037 1.000 16.369 338 HIS AaA O 1
ATOM 2005 N N . LEU A 1 266 ? -9.338 -43.588 -13.857 1.000 16.335 339 LEU AaA N 1
ATOM 2006 C CA . LEU A 1 266 ? -8.010 -42.951 -13.837 1.000 17.068 339 LEU AaA CA 1
ATOM 2007 C C . LEU A 1 266 ? -7.564 -42.734 -15.279 1.000 16.741 339 LEU AaA C 1
ATOM 2008 O O . LEU A 1 266 ? -7.650 -43.669 -16.071 1.000 18.019 339 LEU AaA O 1
ATOM 2013 N N . LEU A 1 267 ? -7.135 -41.518 -15.600 1.000 17.130 340 LEU AaA N 1
ATOM 2014 C CA . LEU A 1 267 ? -6.432 -41.209 -16.861 1.000 17.975 340 LEU AaA CA 1
ATOM 2015 C C . LEU A 1 267 ? -4.976 -41.008 -16.489 1.000 18.933 340 LEU AaA C 1
ATOM 2016 O O . LEU A 1 267 ? -4.691 -40.243 -15.552 1.000 19.617 340 LEU AaA O 1
ATOM 2021 N N . ARG A 1 268 ? -4.080 -41.701 -17.188 1.000 19.140 341 ARG AaA N 1
ATOM 2022 C CA A ARG A 1 268 ? -2.624 -41.579 -16.929 0.500 20.370 341 ARG AaA CA 1
ATOM 2023 C CA B ARG A 1 268 ? -2.634 -41.495 -16.933 0.500 21.055 341 ARG AaA CA 1
ATOM 2024 C C . ARG A 1 268 ? -1.897 -41.502 -18.270 1.000 19.302 341 ARG AaA C 1
ATOM 2025 O O . ARG A 1 268 ? -2.386 -42.074 -19.229 1.000 20.330 341 ARG AaA O 1
ATOM 2040 N N . LEU A 1 269 ? -0.781 -40.794 -18.294 1.000 20.946 342 LEU AaA N 1
ATOM 2041 C CA . LEU A 1 269 ? 0.052 -40.721 -19.500 1.000 22.360 342 LEU AaA CA 1
ATOM 2042 C C . LEU A 1 269 ? 0.541 -42.137 -19.774 1.000 23.042 342 LEU AaA C 1
ATOM 2043 O O . LEU A 1 269 ? 0.798 -42.921 -18.840 1.000 25.364 342 LEU AaA O 1
ATOM 2048 N N . SER A 1 270 ? 0.621 -42.430 -21.048 1.000 24.488 343 SER AaA N 1
ATOM 2049 C CA . SER A 1 270 ? 1.180 -43.673 -21.598 1.000 25.808 343 SER AaA CA 1
ATOM 2050 C C . SER A 1 270 ? 2.520 -44.034 -20.937 1.000 28.713 343 SER AaA C 1
ATOM 2051 O O . SER A 1 270 ? 3.283 -43.128 -20.533 1.000 28.621 343 SER AaA O 1
ATOM 2054 N N . GLY A 1 271 ? 2.772 -45.328 -20.767 1.000 28.269 344 GLY AaA N 1
ATOM 2055 C CA . GLY A 1 271 ? 4.041 -45.808 -20.171 1.000 28.164 344 GLY AaA CA 1
ATOM 2056 C C . GLY A 1 271 ? 4.024 -45.740 -18.654 1.000 27.415 344 GLY AaA C 1
ATOM 2057 O O . GLY A 1 271 ? 5.091 -45.544 -18.055 1.000 27.175 344 GLY AaA O 1
ATOM 2058 N N . ASP A 1 272 ? 2.851 -45.840 -18.025 1.000 28.523 345 ASP AaA N 1
ATOM 2059 C CA . ASP A 1 272 ? 2.701 -45.685 -16.551 1.000 26.479 345 ASP AaA CA 1
ATOM 2060 C C . ASP A 1 272 ? 3.319 -44.343 -16.152 1.000 28.993 345 ASP AaA C 1
ATOM 2061 O O . ASP A 1 272 ? 4.126 -44.292 -15.190 1.000 26.669 345 ASP AaA O 1
ATOM 2066 N N . GLY A 1 273 ? 2.995 -43.294 -16.896 1.000 25.489 346 GLY AaA N 1
ATOM 2067 C CA . GLY A 1 273 ? 3.447 -41.934 -16.569 1.000 27.769 346 GLY AaA CA 1
ATOM 2068 C C . GLY A 1 273 ? 2.504 -41.276 -15.573 1.000 26.642 346 GLY AaA C 1
ATOM 2069 O O . GLY A 1 273 ? 1.719 -41.975 -14.895 1.000 27.583 346 GLY AaA O 1
ATOM 2070 N N . GLN A 1 274 ? 2.640 -39.956 -15.489 1.000 26.639 347 GLN AaA N 1
ATOM 2071 C CA . GLN A 1 274 ? 1.902 -39.080 -14.556 1.000 28.809 347 GLN AaA CA 1
ATOM 2072 C C . GLN A 1 274 ? 0.387 -39.273 -14.724 1.000 24.222 347 GLN AaA C 1
ATOM 2073 O O . GLN A 1 274 ? -0.129 -39.401 -15.860 1.000 25.173 347 GLN AaA O 1
ATOM 2079 N N . GLU A 1 275 ? -0.295 -39.306 -13.589 1.000 23.119 348 GLU AaA N 1
ATOM 2080 C CA . GLU A 1 275 ? -1.770 -39.188 -13.539 1.000 21.603 348 GLU AaA CA 1
ATOM 2081 C C . GLU A 1 275 ? -2.184 -37.838 -14.125 1.000 22.540 348 GLU AaA C 1
ATOM 2082 O O . GLU A 1 275 ? -1.591 -36.819 -13.771 1.000 23.239 348 GLU AaA O 1
ATOM 2088 N N . ILE A 1 276 ? -3.200 -37.867 -14.975 1.000 20.976 349 ILE AaA N 1
ATOM 2089 C CA . ILE A 1 276 ? -3.826 -36.683 -15.635 1.000 22.301 349 ILE AaA CA 1
ATOM 2090 C C . ILE A 1 276 ? -5.117 -36.341 -14.889 1.000 21.029 349 ILE AaA C 1
ATOM 2091 O O . ILE A 1 276 ? -5.357 -35.148 -14.602 1.000 22.825 349 ILE AaA O 1
ATOM 2096 N N . ASN A 1 277 ? -5.935 -37.344 -14.590 1.000 19.719 350 ASN AaA N 1
ATOM 2097 C CA . ASN A 1 277 ? -7.304 -37.173 -14.042 1.000 20.100 350 ASN AaA CA 1
ATOM 2098 C C . ASN A 1 277 ? -7.664 -38.395 -13.209 1.000 18.377 350 ASN AaA C 1
ATOM 2099 O O . ASN A 1 277 ? -7.221 -39.517 -13.553 1.000 18.505 350 ASN AaA O 1
ATOM 2104 N N . ARG A 1 278 ? -8.485 -38.217 -12.186 1.000 18.093 351 ARG AaA N 1
ATOM 2105 C CA . ARG A 1 278 ? -9.192 -39.347 -11.559 1.000 18.362 351 ARG AaA CA 1
ATOM 2106 C C . ARG A 1 278 ? -10.653 -38.958 -11.440 1.000 16.917 351 ARG AaA C 1
ATOM 2107 O O . ARG A 1 278 ? -10.964 -37.750 -11.367 1.000 18.984 351 ARG AaA O 1
ATOM 2115 N N . GLY A 1 279 ? -11.524 -39.938 -11.421 1.000 16.830 352 GLY AaA N 1
ATOM 2116 C CA . GLY A 1 279 ? -12.945 -39.582 -11.350 1.000 18.155 352 GLY AaA CA 1
ATOM 2117 C C . GLY A 1 279 ? -13.823 -40.713 -10.925 1.000 17.392 352 GLY AaA C 1
ATOM 2118 O O . GLY A 1 279 ? -13.339 -41.849 -10.779 1.000 18.023 352 GLY AaA O 1
ATOM 2119 N N . THR A 1 280 ? -15.101 -40.423 -10.769 1.000 16.824 353 THR AaA N 1
ATOM 2120 C CA . THR A 1 280 ? -16.124 -41.445 -10.512 1.000 17.448 353 THR AaA CA 1
ATOM 2121 C C . THR A 1 280 ? -17.332 -41.167 -11.394 1.000 17.180 353 THR AaA C 1
ATOM 2122 O O . THR A 1 280 ? -17.588 -39.994 -11.706 1.000 17.542 353 THR AaA O 1
ATOM 2126 N N . THR A 1 281 ? -18.054 -42.194 -11.780 1.000 17.578 354 THR AaA N 1
ATOM 2127 C CA . THR A 1 281 ? -19.355 -42.034 -12.453 1.000 16.428 354 THR AaA CA 1
ATOM 2128 C C . THR A 1 281 ? -20.396 -42.935 -11.823 1.000 17.809 354 THR AaA C 1
ATOM 2129 O O . THR A 1 281 ? -20.069 -44.025 -11.309 1.000 18.861 354 THR AaA O 1
ATOM 2133 N N . LEU A 1 282 ? -21.626 -42.485 -11.895 1.000 17.203 355 LEU AaA N 1
ATOM 2134 C CA . LEU A 1 282 ? -22.820 -43.226 -11.450 1.000 19.129 355 LEU AaA CA 1
ATOM 2135 C C . LEU A 1 282 ? -23.785 -43.286 -12.620 1.000 19.302 355 LEU AaA C 1
ATOM 2136 O O . LEU A 1 282 ? -24.103 -42.205 -13.194 1.000 18.105 355 LEU AaA O 1
ATOM 2141 N N . TRP A 1 283 ? -24.273 -44.477 -12.935 1.000 19.454 356 TRP AaA N 1
ATOM 2142 C CA . TRP A 1 283 ? -25.132 -44.743 -14.098 1.000 20.040 356 TRP AaA CA 1
ATOM 2143 C C . TRP A 1 283 ? -26.447 -45.369 -13.628 1.000 22.294 356 TRP AaA C 1
ATOM 2144 O O . TRP A 1 283 ? -26.389 -46.264 -12.795 1.000 24.484 356 TRP AaA O 1
ATOM 2155 N N . ARG A 1 284 ? -27.553 -44.928 -14.223 1.000 23.578 357 ARG AaA N 1
ATOM 2156 C CA . ARG A 1 284 ? -28.940 -45.423 -13.985 1.000 26.661 357 ARG AaA CA 1
ATOM 2157 C C . ARG A 1 284 ? -29.344 -46.301 -15.176 1.000 26.611 357 ARG AaA C 1
ATOM 2158 O O . ARG A 1 284 ? -29.042 -45.954 -16.312 1.000 26.675 357 ARG AaA O 1
ATOM 2166 N N . LYS A 1 285 ? -30.044 -47.407 -14.923 1.000 30.710 358 LYS AaA N 1
ATOM 2167 C CA . LYS A 1 285 ? -30.572 -48.262 -16.016 1.000 34.392 358 LYS AaA CA 1
ATOM 2168 C C . LYS A 1 285 ? -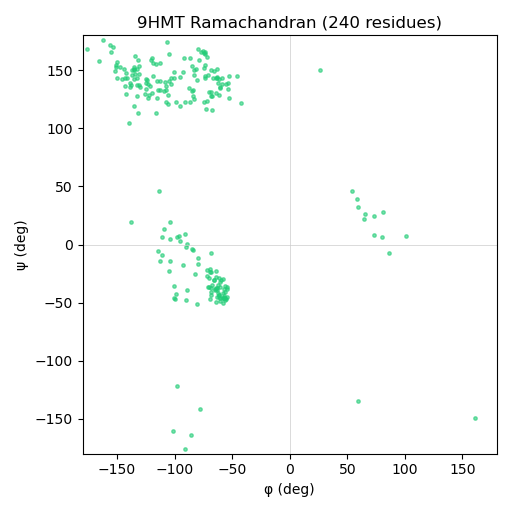31.552 -47.422 -16.834 1.000 35.976 358 LYS AaA C 1
ATOM 2169 O O . LYS A 1 285 ? -32.308 -46.648 -16.222 1.000 39.862 358 LYS AaA O 1
ATOM 2175 N N . LYS A 1 286 ? -31.523 -47.552 -18.161 1.000 37.626 359 LYS AaA N 1
ATOM 2176 C CA . LYS A 1 286 ? -32.500 -46.881 -19.064 1.000 44.187 359 LYS AaA CA 1
ATOM 2177 C C . LYS A 1 286 ? -33.913 -47.392 -18.787 1.000 50.374 359 LYS AaA C 1
ATOM 2178 O O . LYS A 1 286 ? -34.104 -48.584 -18.553 1.000 50.416 359 LYS AaA O 1
ATOM 2184 N N . PRO A 1 287 ? -34.939 -46.507 -18.866 1.000 59.185 360 PRO AaA N 1
ATOM 2185 C CA . PRO A 1 287 ? -36.293 -46.818 -18.391 1.000 61.424 360 PRO AaA CA 1
ATOM 2186 C C . PRO A 1 287 ? -36.844 -48.168 -18.879 1.000 61.411 360 PRO AaA C 1
ATOM 2187 O O . PRO A 1 287 ? -36.734 -48.499 -20.059 1.000 62.183 360 PRO AaA O 1
#

=== Feature glossary ===
The record interleaves many kinds of information about one protein. Here is each kind framed as the question it answers.

Q: What does the local fold look like, residue by residue?
A: A 3Di character summarizes, for each residue, the relative orientation of the Cα frame of its nearest spatial neighbor. Because it encodes fold topology rather than chemistry, 3Di alignments detect remote structural similarity that sequence alignment misses.

Q: Which residues are in helices, strands, or loops?
A: Secondary structure is the local, repeating backbone conformation. DSSP classifies it into eight states by reading the hydrogen-bond network: three helix types (H, G, I), two β types (E, B), two non-regular types (T, S), and unstructured coil (-).

Q: How big and how compact is the whole molecule?
A: Three whole-structure scalars: the radius of gyration (RMS distance of Cα from centroid, in Å), the count of Cα–Cα contacts (pairs closer than 8 Å and separated by more than four residues in sequence — i.e. tertiary, not local, contacts), and the bounding-box dimensions. Together they distinguish compact globular folds from extended fibres or disordered chains.

Q: How confident is the AlphaFold model at each residue?
A: For AlphaFold models, the B-factor field carries pLDDT — the model's own estimate of local accuracy on a 0–100 scale. Regions with pLDDT<50 should be treated as essentially unmodeled; they often correspond to intrinsically disordered segments.

Q: What family and function is it annotated with?
A: Functional annotations link the protein to curated databases. InterPro entries identify conserved domains and families by matching the sequence against member-database signatures (Pfam, PROSITE, CDD, …). Gene Ontology (GO) terms describe molecular function, biological process, and cellular component in a controlled vocabulary. CATH places the structure in a hierarchical fold classification (Class/Architecture/Topology/Homologous-superfamily). The organism is the source species.

Q: What known structures does this most resemble?
A: Nearest PDB neighbors are the top structural matches found by Foldseek when searching this structure against the entire Protein Data Bank. Each hit reports a TM-score (0 to 1; >0.5 almost always implies the same fold) and an E-value. These are *structural* homologs — they may share no detectable sequence similarity.

Q: Which residues are buried vs exposed?
A: Solvent-accessible surface area (SASA) is the area in Å² traced out by the centre of a 1.4 Å probe sphere (a water molecule) rolled over the protein's van der Waals surface (Shrake–Rupley / Lee–Richards construction). Buried residues have near-zero SASA; fully exposed residues can exceed 200 Å². The total SASA scales roughly with the number of surface residues.

Q: What are the backbone torsion angles?
A: φ (phi) and ψ (psi) are the two rotatable backbone dihedrals per residue: φ is the C(i-1)–N–Cα–C torsion, ψ is the N–Cα–C–N(i+1) torsion, both in degrees on (−180°, 180°]. α-helical residues cluster near (−60°, −45°); β-strand residues near (−120°, +130°). A Ramachandran plot is simply a scatter of (φ, ψ) for every residue.

Q: Are the domains correctly placed relative to each other?
A: Predicted aligned error is AlphaFold's pairwise confidence. Unlike pLDDT (per-residue), PAE is per-residue-pair and captures whether two parts of the structure are correctly placed relative to each other. Units are ångströms of expected positional error.

Q: What if only a Cα trace is available?
A: P-SEA three-state annotation labels each residue as helix, strand, or coil based purely on the geometry of the Cα trace. It serves as a fallback when the full backbone (and thus DSSP) is unavailable.

Q: What is the amino-acid chain?
A: This is the polypeptide sequence — one letter per residue, N-terminus first. Length ranges from a few dozen residues for small domains to over a thousand for large multi-domain proteins.

Q: What do the rendered images show?
A: The six renders are orthographic views along the three Cartesian axes in both directions. Representation (cartoon, sticks, or surface) and color scheme (sequence-rainbow or by-chain) vary across proteins so the training set covers all the common visualization conventions.

Q: What do the diagnostic plots show?
A: Plot images: a contact map (which residues are close in 3D, as an N×N binary image), a Ramachandran scatter (backbone torsion angles, revealing secondary-structure composition at a glance), and — for AlphaFold structures — a PAE heatmap (pairwise prediction confidence).

Q: How mobile is each atom in the crystal?
A: B-factor (Debye–Waller factor) reflects atomic displacement in the crystal lattice. It is an experimental observable (units Å²), not a prediction; low values mean the atom is pinned down, high values mean it moves or is heterogeneous across the crystal.

Q: Where is each backbone atom in 3D?
A: The mmCIF table is the protein's shape written out atom by atom. For each backbone N, Cα, C, and carbonyl O, it records an (x, y, z) coordinate triple in Å plus the residue type, chain letter, and residue number.